Protein AF-A0A2N1PND2-F1 (afdb_monomer_lite)

Radius of gyration: 46.76 Å; chains: 1; bounding box: 119×93×104 Å

Structure (mmCIF, N/CA/C/O backbone):
data_AF-A0A2N1PND2-F1
#
_entry.id   AF-A0A2N1PND2-F1
#
loop_
_atom_site.group_PDB
_atom_site.id
_atom_site.type_symbol
_atom_site.label_atom_id
_atom_site.label_al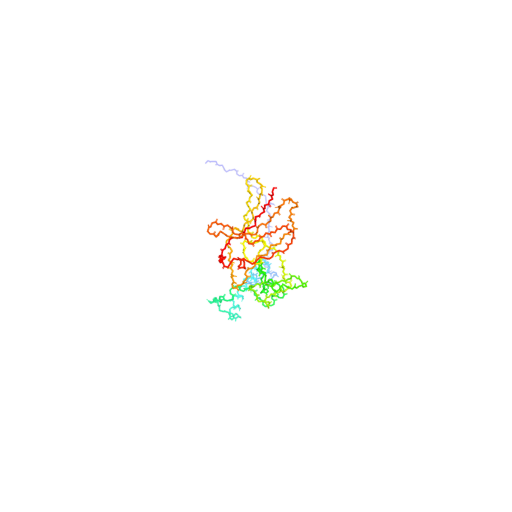t_id
_atom_site.label_comp_id
_atom_site.label_asym_id
_atom_site.label_entity_id
_atom_site.label_seq_id
_atom_site.pdbx_PDB_ins_code
_atom_site.Cartn_x
_atom_site.Cartn_y
_atom_site.Cartn_z
_atom_site.occupancy
_atom_site.B_iso_or_equiv
_atom_site.auth_seq_id
_atom_site.auth_comp_id
_atom_site.auth_asym_id
_atom_site.auth_atom_id
_atom_site.pdbx_PDB_model_num
ATOM 1 N N . MET A 1 1 ? -67.140 72.911 48.724 1.00 39.31 1 MET A N 1
ATOM 2 C CA . MET A 1 1 ? -68.104 73.222 47.652 1.00 39.31 1 MET A CA 1
ATOM 3 C C . MET A 1 1 ? -68.331 71.950 46.859 1.00 39.31 1 MET A C 1
ATOM 5 O O . MET A 1 1 ? -67.326 71.394 46.449 1.00 39.31 1 MET A O 1
ATOM 9 N N . ALA A 1 2 ? -69.607 71.552 46.728 1.00 42.53 2 ALA A N 1
ATOM 10 C CA . ALA A 1 2 ? -70.199 70.557 45.811 1.00 42.53 2 ALA A CA 1
ATOM 11 C C . ALA A 1 2 ? -69.598 69.126 45.807 1.00 42.53 2 ALA A C 1
ATOM 13 O O . ALA A 1 2 ? -68.393 68.948 45.802 1.00 42.53 2 ALA A O 1
ATOM 14 N N . ASP A 1 3 ? -70.327 68.014 45.783 1.00 46.41 3 ASP A N 1
ATOM 15 C CA . ASP A 1 3 ? -71.759 67.747 45.683 1.00 46.41 3 ASP A CA 1
ATOM 16 C C . ASP A 1 3 ? -71.953 66.284 46.134 1.00 46.41 3 ASP A C 1
ATOM 18 O O . ASP A 1 3 ? -71.361 65.366 45.562 1.00 46.41 3 ASP A O 1
ATOM 22 N N . LYS A 1 4 ? -72.738 66.045 47.188 1.00 53.06 4 LYS A N 1
ATOM 23 C CA . LYS A 1 4 ? -73.278 64.715 47.504 1.00 53.06 4 LYS A CA 1
ATOM 24 C C . LYS A 1 4 ? -74.654 64.648 46.853 1.00 53.06 4 LYS A C 1
ATOM 26 O O . LYS A 1 4 ? -75.575 65.267 47.367 1.00 53.06 4 LYS A O 1
ATOM 31 N N . ASN A 1 5 ? -74.804 63.864 45.789 1.00 52.88 5 ASN A N 1
ATOM 32 C CA . ASN A 1 5 ? -76.114 63.499 45.248 1.00 52.88 5 ASN A CA 1
ATOM 33 C C . ASN A 1 5 ? -76.170 61.990 44.930 1.00 52.88 5 ASN A C 1
ATOM 35 O O . ASN A 1 5 ? -75.978 61.536 43.807 1.00 52.88 5 ASN A O 1
ATOM 39 N N . LEU A 1 6 ? -76.310 61.238 46.028 1.00 57.88 6 LEU A N 1
ATOM 40 C CA . LEU A 1 6 ? -77.220 60.110 46.284 1.00 57.88 6 LEU A CA 1
ATOM 41 C C . LEU A 1 6 ? -77.676 59.223 45.110 1.00 57.88 6 LEU A C 1
ATOM 43 O O . LEU A 1 6 ? -78.425 59.660 44.244 1.00 57.88 6 LEU A O 1
ATOM 47 N N . LYS A 1 7 ? -77.389 57.914 45.204 1.00 57.53 7 LYS A N 1
ATOM 48 C CA . LYS A 1 7 ? -78.165 56.859 44.518 1.00 57.53 7 LYS A CA 1
ATOM 49 C C . LYS A 1 7 ? -78.288 55.540 45.300 1.00 57.53 7 LYS A C 1
ATOM 51 O O . LYS A 1 7 ? -78.336 54.481 44.694 1.00 57.53 7 LYS A O 1
ATOM 56 N N . TYR A 1 8 ? -78.377 55.576 46.631 1.00 61.12 8 TYR A N 1
ATOM 57 C CA . TYR A 1 8 ? -78.664 54.360 47.419 1.00 61.12 8 TYR A CA 1
ATOM 58 C C . TYR A 1 8 ? -79.620 54.623 48.591 1.00 61.12 8 TYR A C 1
ATOM 60 O O . TYR A 1 8 ? -79.405 54.131 49.692 1.00 61.12 8 TYR A O 1
ATOM 68 N N . GLU A 1 9 ? -80.673 55.414 48.371 1.00 62.06 9 GLU A N 1
ATOM 69 C CA . GLU A 1 9 ? -81.691 55.689 49.404 1.00 62.06 9 GLU A CA 1
ATOM 70 C C . GLU A 1 9 ? -82.870 54.704 49.414 1.00 62.06 9 GLU A C 1
ATOM 72 O O . GLU A 1 9 ? -83.731 54.792 50.279 1.00 62.06 9 GLU A O 1
ATOM 77 N N . ASN A 1 10 ? -82.899 53.716 48.515 1.00 64.44 10 ASN A N 1
ATOM 78 C CA . ASN A 1 10 ? -83.847 52.602 48.585 1.00 64.44 10 ASN A CA 1
ATOM 79 C C . ASN A 1 10 ? -83.244 51.359 47.926 1.00 64.44 10 ASN A C 1
ATOM 81 O O . ASN A 1 10 ? -83.424 51.129 46.732 1.00 64.44 10 ASN A O 1
ATOM 85 N N . ILE A 1 11 ? -82.489 50.577 48.700 1.00 69.81 11 ILE A N 1
ATOM 86 C CA . ILE A 1 11 ? -82.133 49.211 48.306 1.00 69.81 11 ILE A CA 1
ATOM 87 C C . ILE A 1 11 ? -83.229 48.307 48.864 1.00 69.81 11 ILE A C 1
ATOM 89 O O . ILE A 1 11 ? -83.420 48.235 50.080 1.00 69.81 11 ILE A O 1
ATOM 93 N N . ASP A 1 12 ? -83.978 47.666 47.972 1.00 71.62 12 ASP A N 1
ATOM 94 C CA . ASP A 1 12 ? -85.085 46.802 48.359 1.00 71.62 12 ASP A CA 1
ATOM 95 C C . ASP A 1 12 ? -84.554 45.533 49.044 1.00 71.62 12 ASP A C 1
ATOM 97 O O . ASP A 1 12 ? -83.598 44.904 48.585 1.00 71.62 12 ASP A O 1
ATOM 101 N N . LYS A 1 13 ? -85.182 45.137 50.155 1.00 69.69 13 LYS A N 1
ATOM 102 C CA . LYS A 1 13 ? -84.758 43.968 50.941 1.00 69.69 13 LYS A CA 1
ATOM 103 C C . LYS A 1 13 ? -84.866 42.664 50.147 1.00 69.69 13 LYS A C 1
ATOM 105 O O . LYS A 1 13 ? -84.153 41.719 50.466 1.00 69.69 13 LYS A O 1
ATOM 110 N N . SER A 1 14 ? -85.694 42.628 49.100 1.00 71.31 14 SER A N 1
ATOM 111 C CA . SER A 1 14 ? -85.796 41.491 48.174 1.00 71.31 14 SER A CA 1
ATOM 112 C C . SER A 1 14 ? -84.514 41.234 47.366 1.00 71.31 14 SER A C 1
ATOM 114 O O . SER A 1 14 ? -84.330 40.137 46.842 1.00 71.31 14 SER A O 1
ATOM 116 N N . GLN A 1 15 ? -83.605 42.214 47.287 1.00 70.12 15 GLN A N 1
ATOM 117 C CA . GLN A 1 15 ? -82.328 42.090 46.576 1.00 70.12 15 GLN A CA 1
ATOM 118 C C . GLN A 1 15 ? -81.241 41.398 47.410 1.00 70.12 15 GLN A C 1
ATOM 120 O O . GLN A 1 15 ? -80.152 41.131 46.902 1.00 70.12 15 GLN A O 1
ATOM 125 N N . PHE A 1 16 ? -81.527 41.089 48.678 1.00 74.31 16 PHE A N 1
ATOM 126 C CA . PHE A 1 16 ? -80.628 40.351 49.553 1.00 74.31 16 PHE A CA 1
ATOM 127 C C . PHE A 1 16 ? -81.153 38.934 49.774 1.00 74.31 16 PHE A C 1
ATOM 129 O O . PHE A 1 16 ? -82.214 38.715 50.352 1.00 74.31 16 PHE A O 1
ATOM 136 N N . GLN A 1 17 ? -80.364 37.959 49.342 1.00 73.62 17 GLN A N 1
ATOM 137 C CA . GLN A 1 17 ? -80.552 36.550 49.657 1.00 73.62 17 GLN A CA 1
ATOM 138 C C . GLN A 1 17 ? -79.634 36.182 50.828 1.00 73.62 17 GLN A C 1
ATOM 140 O O . GLN A 1 17 ? -78.431 36.444 50.776 1.00 73.62 17 GLN A O 1
ATOM 145 N N . PHE A 1 18 ? -80.166 35.523 51.859 1.00 68.75 18 PHE A N 1
ATOM 146 C CA . PHE A 1 18 ? -79.331 34.855 52.861 1.00 68.75 18 PHE A CA 1
ATOM 147 C C . PHE A 1 18 ? -78.588 33.697 52.183 1.00 68.75 18 PHE A C 1
ATOM 149 O O . PHE A 1 18 ? -79.203 32.730 51.736 1.00 68.75 18 PHE A O 1
ATOM 156 N N . VAL A 1 19 ? -77.265 33.809 52.038 1.00 67.25 19 VAL A N 1
ATOM 157 C CA . VAL A 1 19 ? -76.479 32.810 51.292 1.00 67.25 19 VAL A CA 1
ATOM 158 C C . VAL A 1 19 ? -76.221 31.548 52.119 1.00 67.25 19 VAL A C 1
ATOM 160 O O . VAL A 1 19 ? -76.045 30.487 51.526 1.00 67.25 19 VAL A O 1
ATOM 163 N N . GLN A 1 20 ? -76.254 31.598 53.455 1.00 65.25 20 GLN A N 1
ATOM 164 C CA . GLN A 1 20 ? -76.053 30.421 54.311 1.00 65.25 20 GLN A CA 1
ATOM 165 C C . GLN A 1 20 ? -76.673 30.642 55.691 1.00 65.25 20 GLN A C 1
ATOM 167 O O . GLN A 1 20 ? -76.107 31.402 56.465 1.00 65.25 20 GLN A O 1
ATOM 172 N N . ASP A 1 21 ? -77.781 29.966 56.014 1.00 60.00 21 ASP A N 1
ATOM 173 C CA . ASP A 1 21 ? -78.317 30.008 57.387 1.00 60.00 21 ASP A CA 1
ATOM 174 C C . ASP A 1 21 ? -78.518 28.637 58.057 1.00 60.00 21 ASP A C 1
ATOM 176 O O . ASP A 1 21 ? -78.738 28.587 59.257 1.00 60.00 21 ASP A O 1
ATOM 180 N N . GLU A 1 22 ? -78.344 27.493 57.370 1.00 59.44 22 GLU A N 1
ATOM 181 C CA . GLU A 1 22 ? -78.576 26.181 58.026 1.00 59.44 22 GLU A CA 1
ATOM 182 C C . GLU A 1 22 ? -77.643 25.027 57.617 1.00 59.44 22 GLU A C 1
ATOM 184 O O . GLU A 1 22 ? -77.952 23.852 57.824 1.00 59.44 22 GLU A O 1
ATOM 189 N N . LYS A 1 23 ? -76.446 25.302 57.086 1.00 59.75 23 LYS A N 1
ATOM 190 C CA . LYS A 1 23 ? -75.414 24.255 56.973 1.00 59.75 23 LYS A CA 1
ATOM 191 C C . LYS A 1 23 ? -74.110 24.727 57.586 1.00 59.75 23 LYS A C 1
ATOM 193 O O . LYS A 1 23 ? -73.350 25.453 56.956 1.00 59.75 23 LYS A O 1
ATOM 198 N N . LYS A 1 24 ? -73.824 24.250 58.804 1.00 63.12 24 LYS A N 1
ATOM 199 C CA . LYS A 1 24 ? -72.453 24.217 59.326 1.00 63.12 24 LYS A CA 1
ATOM 200 C C . LYS A 1 24 ? -71.592 23.486 58.298 1.00 63.12 24 LYS A C 1
ATOM 202 O O . LYS A 1 24 ? -71.753 22.282 58.098 1.00 63.12 24 LYS A O 1
ATOM 207 N N . ILE A 1 25 ? -70.721 24.223 57.620 1.00 64.19 25 ILE A N 1
ATOM 208 C CA . ILE A 1 25 ? -69.718 23.646 56.734 1.00 64.19 25 ILE A CA 1
ATOM 209 C C . ILE A 1 25 ? -68.705 22.971 57.655 1.00 64.19 25 ILE A C 1
ATOM 211 O O . ILE A 1 25 ? -67.901 23.634 58.301 1.00 64.19 25 ILE A O 1
ATOM 215 N N . PHE A 1 26 ? -68.803 21.654 57.791 1.00 67.44 26 PHE A N 1
ATOM 216 C CA . PHE A 1 26 ? -67.731 20.873 58.391 1.00 67.44 26 PHE A CA 1
ATOM 217 C C . PHE A 1 26 ? -66.663 20.654 57.324 1.00 67.44 26 PHE A C 1
ATOM 219 O O . PHE A 1 26 ? -67.004 20.318 56.186 1.00 67.44 26 PHE A O 1
ATOM 226 N N . ASP A 1 27 ? -65.391 20.832 57.688 1.00 66.25 27 ASP A N 1
ATOM 227 C CA . ASP A 1 27 ? -64.279 20.475 56.810 1.00 66.25 27 ASP A CA 1
ATOM 228 C C . ASP A 1 27 ? -64.472 19.041 56.318 1.00 66.25 27 ASP A C 1
ATOM 230 O O . ASP A 1 27 ? -64.612 18.089 57.096 1.00 66.25 27 ASP A O 1
ATOM 234 N N . LYS A 1 28 ? -64.535 18.893 54.995 1.00 65.94 28 LYS A N 1
ATOM 235 C CA . LYS A 1 28 ? -64.698 17.599 54.347 1.00 65.94 28 LYS A CA 1
ATOM 236 C C . LYS A 1 28 ? -63.490 16.741 54.730 1.00 65.94 28 LYS A C 1
ATOM 238 O O . LYS A 1 28 ? -62.356 17.113 54.432 1.00 65.94 28 LYS A O 1
ATOM 243 N N . LYS A 1 29 ? -63.711 15.602 55.401 1.00 65.19 29 LYS A N 1
ATOM 244 C CA . LYS A 1 29 ? -62.632 14.634 55.662 1.00 65.19 29 LYS A CA 1
ATOM 245 C C . LYS A 1 29 ? -61.955 14.307 54.333 1.00 65.19 29 LYS A C 1
ATOM 247 O O . LYS A 1 29 ? -62.644 14.019 53.359 1.00 65.19 29 LYS A O 1
ATOM 252 N N . PHE A 1 30 ? -60.624 14.373 54.297 1.00 60.56 30 PHE A N 1
ATOM 253 C CA . PHE A 1 30 ? -59.852 14.015 53.111 1.00 60.56 30 PHE A CA 1
ATOM 254 C C . PHE A 1 30 ? -60.252 12.604 52.650 1.00 60.56 30 PHE A C 1
ATOM 256 O O . PHE A 1 30 ? -60.005 11.628 53.356 1.00 60.56 30 PHE A O 1
ATOM 263 N N . ASP A 1 31 ? -60.886 12.511 51.476 1.00 62.69 31 ASP A N 1
ATOM 264 C CA . ASP A 1 31 ? -61.391 11.250 50.904 1.00 62.69 31 ASP A CA 1
ATOM 265 C C . ASP A 1 31 ? -60.246 10.279 50.548 1.00 62.69 31 ASP A C 1
ATOM 267 O O . ASP A 1 31 ? -60.434 9.071 50.403 1.00 62.69 31 ASP A O 1
ATOM 271 N N . THR A 1 32 ? -59.022 10.793 50.428 1.00 67.38 32 THR A N 1
ATOM 272 C CA . THR A 1 32 ? -57.820 10.022 50.118 1.00 67.38 32 THR A CA 1
ATOM 273 C C . THR A 1 32 ? -56.967 9.814 51.359 1.00 67.38 32 THR A C 1
ATOM 275 O O . THR A 1 32 ? -56.749 10.749 52.130 1.00 67.38 32 THR A O 1
ATOM 278 N N . LYS A 1 33 ? -56.411 8.605 51.518 1.00 76.00 33 LYS A N 1
ATOM 279 C CA . LYS A 1 33 ? -55.436 8.313 52.580 1.00 76.00 33 LYS A CA 1
ATOM 280 C C . LYS A 1 33 ? -54.342 9.394 52.592 1.00 76.00 33 LYS A C 1
ATOM 282 O O . LYS A 1 33 ? -53.775 9.653 51.527 1.00 76.00 33 LYS A O 1
ATOM 287 N N . PRO A 1 34 ? -54.017 9.992 53.753 1.00 73.81 34 PRO A N 1
ATOM 288 C CA . PRO A 1 34 ? -52.933 10.959 53.833 1.00 73.81 34 PRO A CA 1
ATOM 289 C C . PRO A 1 34 ? -51.633 10.274 53.399 1.00 73.81 34 PRO A C 1
ATOM 291 O O . PRO A 1 34 ? -51.207 9.277 53.984 1.00 73.81 34 PRO A O 1
ATOM 294 N N . ILE A 1 35 ? -51.033 10.773 52.321 1.00 78.75 35 ILE A N 1
ATOM 295 C CA . ILE A 1 35 ? -49.714 10.349 51.856 1.00 78.75 35 ILE A CA 1
ATOM 296 C C . ILE A 1 35 ? -48.673 11.312 52.418 1.00 78.75 35 ILE A C 1
ATOM 298 O O . ILE A 1 35 ? -48.870 12.524 52.411 1.00 78.75 35 ILE A O 1
ATOM 302 N N . GLY A 1 36 ? -47.563 10.778 52.924 1.00 85.12 36 GLY A N 1
ATOM 303 C CA . GLY A 1 36 ? -46.444 11.614 53.351 1.00 85.12 36 GLY A CA 1
ATOM 304 C C . GLY A 1 36 ? -45.864 12.398 52.170 1.00 85.12 36 GLY A C 1
ATOM 305 O O . GLY A 1 36 ? -45.840 11.892 51.047 1.00 85.12 36 GLY A O 1
ATOM 306 N N . TYR A 1 37 ? -45.352 13.601 52.435 1.00 83.62 37 TYR A N 1
ATOM 307 C CA . TYR A 1 37 ? -44.768 14.495 51.425 1.00 83.62 37 TYR A CA 1
ATOM 308 C C . TYR A 1 37 ? -43.727 13.797 50.535 1.00 83.62 37 TYR A C 1
ATOM 310 O O . TYR A 1 37 ? -43.770 13.913 49.314 1.00 83.62 37 TYR A O 1
ATOM 318 N N . PHE A 1 38 ? -42.850 12.983 51.130 1.00 85.12 38 PHE A N 1
ATOM 319 C CA . PHE A 1 38 ? -41.853 12.206 50.389 1.00 85.12 38 PHE A CA 1
ATOM 320 C C . PHE A 1 38 ? -42.484 11.207 49.407 1.00 85.12 38 PHE A C 1
ATOM 322 O O . PHE A 1 38 ? -42.051 11.086 48.263 1.00 85.12 38 PHE A O 1
ATOM 329 N N . LYS A 1 39 ? -43.546 10.513 49.834 1.00 85.06 39 LYS A N 1
ATOM 330 C CA . LYS A 1 39 ? -44.260 9.547 48.993 1.00 85.06 39 LYS A CA 1
ATOM 331 C C . LYS A 1 39 ? -44.966 10.241 47.827 1.00 85.06 39 LYS A C 1
ATOM 333 O O . LYS A 1 39 ? -44.940 9.721 46.715 1.00 85.06 39 LYS A O 1
ATOM 338 N N . ASP A 1 40 ? -45.566 11.405 48.068 1.00 83.38 40 ASP A N 1
ATOM 339 C CA . ASP A 1 40 ? -46.183 12.219 47.015 1.00 83.38 40 ASP A CA 1
ATOM 340 C C . ASP A 1 40 ? -45.138 12.725 46.007 1.00 83.38 40 ASP A C 1
ATOM 342 O O . ASP A 1 40 ? -45.294 12.542 44.798 1.00 83.38 40 ASP A O 1
ATOM 346 N N . ALA A 1 41 ? -44.015 13.260 46.496 1.00 85.88 41 ALA A N 1
ATOM 347 C CA . ALA A 1 41 ? -42.909 13.714 45.659 1.00 85.88 41 ALA A CA 1
ATOM 348 C C . ALA A 1 41 ? -42.336 12.580 44.787 1.00 85.88 41 ALA A C 1
ATOM 350 O O . ALA A 1 41 ? -42.176 12.760 43.579 1.00 85.88 41 ALA A O 1
ATOM 351 N N . MET A 1 42 ? -42.111 11.391 45.357 1.00 87.50 42 MET A N 1
ATOM 352 C CA . MET A 1 42 ? -41.586 10.237 44.617 1.00 87.50 42 MET A CA 1
ATOM 353 C C . MET A 1 42 ? -42.580 9.706 43.572 1.00 87.50 42 MET A C 1
ATOM 355 O O . MET A 1 42 ? -42.180 9.357 42.463 1.00 87.50 42 MET A O 1
ATOM 359 N N . MET A 1 43 ? -43.887 9.696 43.868 1.00 85.94 43 MET A N 1
ATOM 360 C CA . MET A 1 43 ? -44.906 9.331 42.872 1.00 85.94 43 MET A CA 1
ATOM 361 C C . MET A 1 43 ? -44.950 10.315 41.699 1.00 85.94 43 MET A C 1
ATOM 363 O O . MET A 1 43 ? -45.097 9.891 40.552 1.00 85.94 43 MET A O 1
ATOM 367 N N . ARG A 1 44 ? -44.831 11.623 41.962 1.00 85.81 44 ARG A N 1
ATOM 368 C CA . ARG A 1 44 ? -44.795 12.650 40.906 1.00 85.81 44 ARG A CA 1
ATOM 369 C C . ARG A 1 44 ? -43.524 12.544 40.069 1.00 85.81 44 ARG A C 1
ATOM 371 O O . ARG A 1 44 ? -43.586 12.672 38.849 1.00 85.81 44 ARG A O 1
ATOM 378 N N . PHE A 1 45 ? -42.400 12.247 40.715 1.00 86.69 45 PHE A N 1
ATOM 379 C CA . PHE A 1 45 ? -41.121 12.017 40.058 1.00 86.69 45 PHE A CA 1
ATOM 380 C C . PHE A 1 45 ? -41.159 10.804 39.122 1.00 86.69 45 PHE A C 1
ATOM 382 O O . PHE A 1 45 ? -40.827 10.933 37.948 1.00 86.69 45 PHE A O 1
ATOM 389 N N . ALA A 1 46 ? -41.654 9.660 39.605 1.00 83.31 46 ALA A N 1
ATOM 390 C CA . ALA A 1 46 ? -41.756 8.432 38.818 1.00 83.31 46 ALA A CA 1
ATOM 391 C C . ALA A 1 46 ? -42.779 8.522 37.668 1.00 83.31 46 ALA A C 1
ATOM 393 O O . ALA A 1 46 ? -42.627 7.846 36.654 1.00 83.31 46 ALA A O 1
ATOM 394 N N . ARG A 1 47 ? -43.819 9.361 37.795 1.00 86.25 47 ARG A N 1
ATOM 395 C CA . ARG A 1 47 ? -44.799 9.601 36.718 1.00 86.25 47 ARG A CA 1
ATOM 396 C C . ARG A 1 47 ? -44.253 10.465 35.579 1.00 86.25 47 ARG A C 1
ATOM 398 O O . ARG A 1 47 ? -44.772 10.384 34.467 1.00 86.25 47 ARG A O 1
ATOM 405 N N . ASN A 1 48 ? -43.235 11.287 35.829 1.00 91.94 48 ASN A N 1
ATOM 406 C CA . ASN A 1 48 ? -42.620 12.110 34.795 1.00 91.94 48 ASN A CA 1
ATOM 407 C C . ASN A 1 48 ? -41.551 11.307 34.036 1.00 91.94 48 ASN A C 1
ATOM 409 O O . ASN A 1 48 ? -40.461 11.068 34.553 1.00 91.94 48 ASN A O 1
ATOM 413 N N . LYS A 1 49 ? -41.853 10.939 32.783 1.00 90.56 49 LYS A N 1
ATOM 414 C CA . LYS A 1 49 ? -40.954 10.160 31.914 1.00 90.56 49 LYS A CA 1
ATOM 415 C C . LYS A 1 49 ? -39.578 10.812 31.751 1.00 90.56 49 LYS A C 1
ATOM 417 O O . LYS A 1 49 ? -38.578 10.107 31.769 1.00 90.56 49 LYS A O 1
ATOM 422 N N . THR A 1 50 ? -39.513 12.138 31.645 1.00 91.12 50 THR A N 1
ATOM 423 C CA . THR A 1 50 ? -38.245 12.860 31.467 1.00 91.12 50 THR A CA 1
ATOM 424 C C . THR A 1 50 ? -37.364 12.749 32.708 1.00 91.12 50 THR A C 1
ATOM 426 O O . THR A 1 50 ? -36.188 12.405 32.603 1.00 91.12 50 THR A O 1
ATOM 429 N N . ASN A 1 51 ? -37.940 12.975 33.893 1.00 90.62 51 ASN A N 1
ATOM 430 C CA . ASN A 1 51 ? -37.199 12.873 35.152 1.00 90.62 51 ASN A CA 1
ATOM 431 C C . ASN A 1 51 ? -36.772 11.431 35.435 1.00 90.62 51 ASN A C 1
ATOM 433 O O . ASN A 1 51 ? -35.658 11.209 35.907 1.00 90.62 51 ASN A O 1
ATOM 437 N N . LEU A 1 52 ? -37.619 10.452 35.105 1.00 91.12 52 LEU A N 1
ATOM 438 C CA . LEU A 1 52 ? -37.281 9.039 35.230 1.00 91.12 52 LEU A CA 1
ATOM 439 C C . LEU A 1 52 ? -36.079 8.673 34.348 1.00 91.12 52 LEU A C 1
ATOM 441 O O . LEU A 1 52 ? -35.105 8.126 34.859 1.00 91.12 52 LEU A O 1
ATOM 445 N N . THR A 1 53 ? -36.100 9.030 33.059 1.00 93.56 53 THR A N 1
ATOM 446 C CA . THR A 1 53 ? -34.991 8.749 32.133 1.00 93.56 53 THR A CA 1
ATOM 447 C C . THR A 1 53 ? -33.689 9.409 32.585 1.00 93.56 53 THR A C 1
ATOM 449 O O . THR A 1 53 ? -32.659 8.742 32.652 1.00 93.56 53 THR A O 1
ATOM 452 N N . ALA A 1 54 ? -33.728 10.692 32.960 1.00 92.94 54 ALA A N 1
ATOM 453 C CA . ALA A 1 54 ? -32.551 11.405 33.458 1.00 92.94 54 ALA A CA 1
ATOM 454 C C . ALA A 1 54 ? -31.952 10.733 34.707 1.00 92.94 54 ALA A C 1
ATOM 456 O O . ALA A 1 54 ? -30.736 10.603 34.830 1.00 92.94 54 ALA A O 1
ATOM 457 N N . SER A 1 55 ? -32.809 10.246 35.605 1.00 92.00 55 SER A N 1
ATOM 458 C CA . SER A 1 55 ? -32.384 9.559 36.829 1.00 92.00 55 SER A CA 1
ATOM 459 C C . SER A 1 55 ? -31.754 8.205 36.555 1.00 92.00 55 SER A C 1
ATOM 461 O O . SER A 1 55 ? -30.794 7.842 37.224 1.00 92.00 55 SER A O 1
ATOM 463 N N . VAL A 1 56 ? -32.269 7.463 35.571 1.00 94.69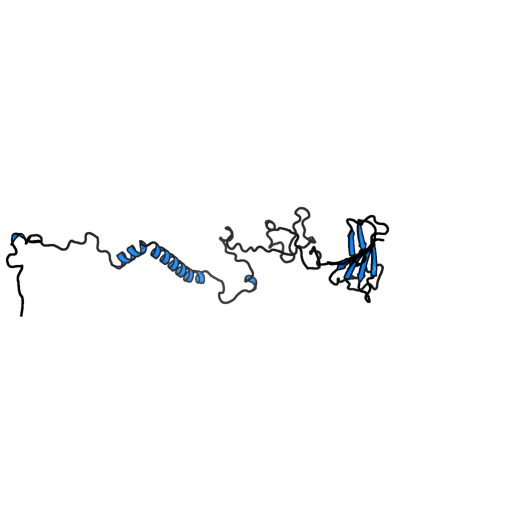 56 VAL A N 1
ATOM 464 C CA . VAL A 1 56 ? -31.694 6.179 35.151 1.00 94.69 56 VAL A CA 1
ATOM 465 C C . VAL A 1 56 ? -30.311 6.383 34.536 1.00 94.69 56 VAL A C 1
ATOM 467 O O . VAL A 1 56 ? -29.391 5.653 34.887 1.00 94.69 56 VAL A O 1
ATOM 470 N N . ILE A 1 57 ? -30.135 7.396 33.681 1.00 95.69 57 ILE A N 1
ATOM 471 C CA . ILE A 1 57 ? -28.822 7.731 33.102 1.00 95.69 57 ILE A CA 1
ATOM 472 C C . ILE A 1 57 ? -27.840 8.126 34.208 1.00 95.69 57 ILE A C 1
ATOM 474 O O . ILE A 1 57 ? -26.727 7.611 34.257 1.00 95.69 57 ILE A O 1
ATOM 478 N N . LEU A 1 58 ? -28.258 9.000 35.129 1.00 95.81 58 LEU A N 1
ATOM 479 C CA . LEU A 1 58 ? -27.419 9.418 36.250 1.00 95.81 58 LEU A CA 1
ATOM 480 C C . LEU A 1 58 ? -27.031 8.230 37.137 1.00 95.81 58 LEU A C 1
ATOM 482 O O . LEU A 1 58 ? -25.866 8.085 37.500 1.00 95.81 58 LEU A O 1
ATOM 486 N N . LEU A 1 59 ? -27.991 7.360 37.456 1.00 95.94 59 LEU A N 1
ATOM 487 C CA . LEU A 1 59 ? -27.732 6.144 38.217 1.00 95.94 59 LEU A CA 1
ATOM 488 C C . LEU A 1 59 ? -26.741 5.239 37.476 1.00 95.94 59 LEU A C 1
ATOM 490 O O . LEU A 1 59 ? -25.801 4.756 38.095 1.00 95.94 59 LEU A O 1
ATOM 494 N N . ALA A 1 60 ? -26.893 5.057 36.163 1.00 96.25 60 ALA A N 1
ATOM 495 C CA . ALA A 1 60 ? -25.965 4.270 35.356 1.00 96.25 60 ALA A CA 1
ATOM 496 C C . ALA A 1 60 ? -24.535 4.838 35.395 1.00 96.25 60 ALA A C 1
ATOM 498 O O . ALA A 1 60 ? -23.591 4.071 35.571 1.00 96.25 60 ALA A O 1
ATOM 499 N N . LEU A 1 61 ? -24.366 6.164 35.320 1.00 95.50 61 LEU A N 1
ATOM 500 C CA . LEU A 1 61 ? -23.057 6.819 35.439 1.00 95.50 61 LEU A CA 1
ATOM 501 C C . LEU A 1 61 ? -22.426 6.613 36.822 1.00 95.50 61 LEU A C 1
ATOM 503 O O . LEU A 1 61 ? -21.232 6.333 36.919 1.00 95.50 61 LEU A O 1
ATOM 507 N N . ILE A 1 62 ? -23.221 6.712 37.893 1.00 96.25 62 ILE A N 1
ATOM 508 C CA . ILE A 1 62 ? -22.749 6.460 39.263 1.00 96.25 62 ILE A CA 1
ATOM 509 C C . ILE A 1 62 ? -22.317 4.999 39.412 1.00 96.25 62 ILE A C 1
ATOM 511 O O . ILE A 1 62 ? -21.235 4.728 39.930 1.00 96.25 62 ILE A O 1
ATOM 515 N N . LEU A 1 63 ? -23.129 4.056 38.926 1.00 95.50 63 LEU A N 1
ATOM 516 C CA . LEU A 1 63 ? -22.799 2.633 38.968 1.00 95.50 63 LEU A CA 1
ATOM 517 C C . LEU A 1 63 ? -21.535 2.337 38.153 1.00 95.50 63 LEU A C 1
ATOM 519 O O . LEU A 1 63 ? -20.664 1.630 38.644 1.00 95.50 63 LEU A O 1
ATOM 523 N N . MET A 1 64 ? -21.381 2.917 36.960 1.00 92.50 64 MET A N 1
ATOM 524 C CA . MET A 1 64 ? -20.157 2.799 36.162 1.00 92.50 64 MET A CA 1
ATOM 525 C C . MET A 1 64 ? -18.932 3.351 36.899 1.00 92.50 64 MET A C 1
ATOM 527 O O . MET A 1 64 ? -17.909 2.679 36.951 1.00 92.50 64 MET A O 1
ATOM 531 N N . SER A 1 65 ? -19.041 4.522 37.530 1.00 92.31 65 SER A N 1
ATOM 532 C CA . SER A 1 65 ? -17.949 5.130 38.304 1.00 92.31 65 SER A CA 1
ATOM 533 C C . SER A 1 65 ? -17.476 4.248 39.468 1.00 92.31 65 SER A C 1
ATOM 535 O O . SER A 1 65 ? -16.293 4.240 39.796 1.00 92.31 65 SER A O 1
ATOM 537 N N . ILE A 1 66 ? -18.379 3.465 40.066 1.00 92.25 66 ILE A N 1
ATOM 538 C CA . ILE A 1 66 ? -18.047 2.537 41.156 1.00 92.25 66 ILE A CA 1
ATOM 539 C C . ILE A 1 66 ? -17.536 1.199 40.607 1.00 92.25 66 ILE A C 1
ATOM 541 O O . ILE A 1 66 ? -16.504 0.704 41.049 1.00 92.25 66 ILE A O 1
ATOM 545 N N . PHE A 1 67 ? -18.240 0.594 39.650 1.00 91.69 67 PHE A N 1
ATOM 546 C CA . PHE A 1 67 ? -17.947 -0.763 39.187 1.00 91.69 67 PHE A CA 1
ATOM 547 C C . PHE A 1 67 ? -16.750 -0.849 38.238 1.00 91.69 67 PHE A C 1
ATOM 549 O O . PHE A 1 67 ? -15.998 -1.818 38.315 1.00 91.69 67 PHE A O 1
ATOM 556 N N . ILE A 1 68 ? -16.534 0.140 37.365 1.00 87.62 68 ILE A N 1
ATOM 557 C CA . ILE A 1 68 ? -15.405 0.136 36.420 1.00 87.62 68 ILE A CA 1
ATOM 558 C C . ILE A 1 68 ? -14.052 0.019 37.144 1.00 87.62 68 ILE A C 1
ATOM 560 O O . ILE A 1 68 ? -13.291 -0.876 36.780 1.00 87.62 68 ILE A O 1
ATOM 564 N N . PRO A 1 69 ? -13.726 0.830 38.171 1.00 85.38 69 PRO A N 1
ATOM 565 C CA . PRO A 1 69 ? -12.451 0.690 38.877 1.00 85.38 69 PRO A CA 1
ATOM 566 C C . PRO A 1 69 ? -12.351 -0.592 39.717 1.00 85.38 69 PRO A C 1
ATOM 568 O O . PRO A 1 69 ? -11.242 -1.040 39.981 1.00 85.38 69 PRO A O 1
ATOM 571 N N . ILE A 1 70 ? -13.473 -1.206 40.117 1.00 87.25 70 ILE A N 1
ATOM 572 C CA . ILE A 1 70 ? -13.468 -2.486 40.849 1.00 87.25 70 ILE A CA 1
ATOM 573 C C . ILE A 1 70 ? -13.137 -3.657 39.913 1.00 87.25 70 ILE A C 1
ATOM 575 O O . ILE A 1 70 ? -12.387 -4.554 40.292 1.00 87.25 70 ILE A O 1
ATOM 579 N N . PHE A 1 71 ? -13.705 -3.672 38.705 1.00 84.94 71 PHE A N 1
ATOM 580 C CA . PHE A 1 71 ? -13.527 -4.776 37.756 1.00 84.94 71 PHE A CA 1
ATOM 581 C C . PHE A 1 71 ? -12.332 -4.592 36.812 1.00 84.94 71 PHE A C 1
ATOM 583 O O . PHE A 1 71 ? -11.836 -5.574 36.257 1.00 84.94 71 PHE A O 1
ATOM 590 N N . SER A 1 72 ? -11.858 -3.362 36.605 1.00 80.75 72 SER A N 1
ATOM 591 C CA . SER A 1 72 ? -10.724 -3.094 35.722 1.00 80.75 72 SER A CA 1
ATOM 592 C C . SER A 1 72 ? -9.397 -3.424 36.403 1.00 80.75 72 SER A C 1
ATOM 594 O O . SER A 1 72 ? -9.030 -2.829 37.409 1.00 80.75 72 SER A O 1
ATOM 596 N N . THR A 1 73 ? -8.626 -4.330 35.803 1.00 75.94 73 THR A N 1
ATOM 597 C CA . THR A 1 73 ? -7.243 -4.635 36.212 1.00 75.94 73 THR A CA 1
ATOM 598 C C . THR A 1 73 ? -6.201 -3.805 35.457 1.00 75.94 73 THR A C 1
ATOM 600 O O . THR A 1 73 ? -5.000 -4.060 35.561 1.00 75.94 73 THR A O 1
ATOM 603 N N . LYS A 1 74 ? -6.644 -2.844 34.634 1.00 74.81 74 LYS A N 1
ATOM 604 C CA . LYS A 1 74 ? -5.780 -2.072 33.735 1.00 74.81 74 LYS A CA 1
ATOM 605 C C . LYS A 1 74 ? -5.279 -0.805 34.419 1.00 74.81 74 LYS A C 1
ATOM 607 O O . LYS A 1 74 ? -6.020 -0.139 35.136 1.00 74.81 74 LYS A O 1
ATOM 612 N N . ASN A 1 75 ? -4.012 -0.478 34.179 1.00 70.62 75 ASN A N 1
ATOM 613 C CA . ASN A 1 75 ? -3.383 0.707 34.743 1.00 70.62 75 ASN A CA 1
ATOM 614 C C . ASN A 1 75 ? -3.874 1.957 33.992 1.00 70.62 75 ASN A C 1
ATOM 616 O O . ASN A 1 75 ? -3.694 2.049 32.782 1.00 70.62 75 ASN A O 1
ATOM 620 N N . ALA A 1 76 ? -4.507 2.894 34.700 1.00 71.06 76 ALA A N 1
ATOM 621 C CA . ALA A 1 76 ? -5.009 4.138 34.112 1.00 71.06 76 ALA A CA 1
ATOM 622 C C . ALA A 1 76 ? -3.917 5.211 33.938 1.00 71.06 76 ALA A C 1
ATOM 624 O O . ALA A 1 76 ? -4.134 6.196 33.240 1.00 71.06 76 ALA A O 1
ATOM 625 N N . GLU A 1 77 ? -2.755 5.037 34.572 1.00 78.31 77 GLU A N 1
ATOM 626 C CA . GLU A 1 77 ? -1.680 6.035 34.599 1.00 78.31 77 GLU A CA 1
ATOM 627 C C . GLU A 1 77 ? -0.597 5.773 33.547 1.00 78.31 77 GLU A C 1
ATOM 629 O O . GLU A 1 77 ? 0.107 6.696 33.140 1.00 78.31 77 GLU A O 1
ATOM 634 N N . LYS A 1 78 ? -0.443 4.518 33.108 1.00 79.38 78 LYS A N 1
ATOM 635 C CA . LYS A 1 78 ? 0.591 4.114 32.149 1.00 79.38 78 LYS A CA 1
ATOM 636 C C . LYS A 1 78 ? -0.024 3.712 30.824 1.00 79.38 78 LYS A C 1
ATOM 638 O O . LYS A 1 78 ? -0.889 2.842 30.768 1.00 79.38 78 LYS A O 1
ATOM 643 N N . LEU A 1 79 ? 0.477 4.328 29.762 1.00 76.50 79 LEU A N 1
ATOM 644 C CA . LEU A 1 79 ? 0.095 4.008 28.399 1.00 76.50 79 LEU A CA 1
ATOM 645 C C . LEU A 1 79 ? 1.061 2.953 27.852 1.00 76.50 79 LEU A C 1
ATOM 647 O O . LEU A 1 79 ? 2.270 3.164 27.827 1.00 76.50 79 LEU A O 1
ATOM 651 N N . GLU A 1 80 ? 0.524 1.809 27.444 1.00 81.31 80 GLU A N 1
ATOM 652 C CA . GLU A 1 80 ? 1.289 0.756 26.775 1.00 81.31 80 GLU A CA 1
ATOM 653 C C . GLU A 1 80 ? 1.397 1.105 25.286 1.00 81.31 80 GLU A C 1
ATOM 655 O O . GLU A 1 80 ? 0.436 0.936 24.530 1.00 81.31 80 GLU A O 1
ATOM 660 N N . GLU A 1 81 ? 2.553 1.614 24.854 1.00 80.69 81 GLU A N 1
ATOM 661 C CA . GLU A 1 81 ? 2.772 2.090 23.475 1.00 80.69 81 GLU A CA 1
ATOM 662 C C . GLU A 1 81 ? 2.463 1.011 22.426 1.00 80.69 81 GLU A C 1
ATOM 664 O O . GLU A 1 81 ? 1.851 1.294 21.396 1.00 80.69 81 GLU A O 1
ATOM 669 N N . THR A 1 82 ? 2.788 -0.249 22.730 1.00 78.69 82 THR A N 1
ATOM 670 C CA . THR A 1 82 ? 2.538 -1.404 21.855 1.00 78.69 82 THR A CA 1
ATOM 671 C C . THR A 1 82 ? 1.047 -1.659 21.615 1.00 78.69 82 THR A C 1
ATOM 673 O O . THR A 1 82 ? 0.667 -2.153 20.556 1.00 78.69 82 THR A O 1
ATOM 676 N N . LEU A 1 83 ? 0.188 -1.327 22.585 1.00 80.19 83 LEU A N 1
ATOM 677 C CA . LEU A 1 83 ? -1.261 -1.532 22.491 1.00 80.19 83 LEU A CA 1
ATOM 678 C C . LEU A 1 83 ? -1.988 -0.312 21.913 1.00 80.19 83 LEU A C 1
ATOM 680 O O . LEU A 1 83 ? -3.115 -0.447 21.445 1.00 80.19 83 LEU A O 1
ATOM 684 N N . SER A 1 84 ? -1.346 0.859 21.911 1.00 79.00 84 SER A N 1
ATOM 685 C CA . SER A 1 84 ? -1.946 2.132 21.489 1.00 79.00 84 SER A CA 1
ATOM 686 C C . SER A 1 84 ? -2.426 2.124 20.031 1.00 79.00 84 SER A C 1
ATOM 688 O O . SER A 1 84 ? -3.439 2.732 19.693 1.00 79.00 84 SER A O 1
ATOM 690 N N . TYR A 1 85 ? -1.718 1.398 19.161 1.00 82.88 85 TYR A N 1
ATOM 691 C CA . TYR A 1 85 ? -2.024 1.329 17.729 1.00 82.88 85 TYR A CA 1
ATOM 692 C C . TYR A 1 85 ? -2.901 0.138 17.330 1.00 82.88 85 TYR A C 1
ATOM 694 O O . TYR A 1 85 ? -3.224 -0.009 16.146 1.00 82.88 85 TYR A O 1
ATOM 702 N N . LEU A 1 86 ? -3.281 -0.715 18.286 1.00 87.38 86 LEU A N 1
ATOM 703 C CA . LEU A 1 86 ? -4.153 -1.848 18.009 1.00 87.38 86 LEU A CA 1
ATOM 704 C C . LEU A 1 86 ? -5.618 -1.394 17.938 1.00 87.38 86 LEU A C 1
ATOM 706 O O . LEU A 1 86 ? -6.041 -0.531 18.710 1.00 87.38 86 LEU A O 1
ATOM 710 N N . PRO A 1 87 ? -6.410 -1.962 17.015 1.00 89.56 87 PRO A N 1
ATOM 711 C CA . PRO A 1 87 ? -7.847 -1.728 16.993 1.00 89.56 87 PRO A CA 1
ATOM 712 C C . PRO A 1 87 ? -8.500 -2.193 18.308 1.00 89.56 87 PRO A C 1
ATOM 714 O O . PRO A 1 87 ? -8.047 -3.167 18.920 1.00 89.56 87 PRO A O 1
ATOM 717 N N . PRO A 1 88 ? -9.562 -1.508 18.763 1.00 88.81 88 PRO A N 1
ATOM 718 C CA . PRO A 1 88 ? -10.251 -1.874 19.990 1.00 88.81 88 PRO A CA 1
ATOM 719 C C . PRO A 1 88 ? -10.927 -3.236 19.828 1.00 88.81 88 PRO A C 1
ATOM 721 O O . PRO A 1 88 ? -11.599 -3.480 18.827 1.00 88.81 88 PRO A O 1
ATOM 724 N N . ARG A 1 89 ? -10.776 -4.091 20.842 1.00 89.62 89 ARG A N 1
ATOM 725 C CA . ARG A 1 89 ? -11.398 -5.413 20.910 1.00 89.62 89 ARG A CA 1
ATOM 726 C C . ARG A 1 89 ? -12.163 -5.565 22.219 1.00 89.62 89 ARG A C 1
ATOM 728 O O . ARG A 1 89 ? -11.548 -5.515 23.287 1.00 89.62 89 ARG A O 1
ATOM 735 N N . ILE A 1 90 ? -13.483 -5.734 22.153 1.00 88.88 90 ILE A N 1
ATOM 736 C CA . ILE A 1 90 ? -14.329 -5.937 23.336 1.00 88.88 90 ILE A CA 1
ATOM 737 C C . ILE A 1 90 ? -14.950 -7.340 23.269 1.00 88.88 90 ILE A C 1
ATOM 739 O O . ILE A 1 90 ? -15.756 -7.596 22.372 1.00 88.88 90 ILE A O 1
ATOM 743 N N . PRO A 1 91 ? -14.632 -8.242 24.222 1.00 86.31 91 PRO A N 1
ATOM 744 C CA . PRO A 1 91 ? -15.265 -9.557 24.294 1.00 86.31 91 PRO A CA 1
ATOM 745 C C . PRO A 1 91 ? -16.794 -9.435 24.289 1.00 86.31 91 PRO A C 1
ATOM 747 O O . PRO A 1 91 ? -17.332 -8.514 24.907 1.00 86.31 91 PRO A O 1
ATOM 750 N N . TYR A 1 92 ? -17.484 -10.355 23.614 1.00 87.06 92 TYR A N 1
ATOM 751 C CA . TYR A 1 92 ? -18.941 -10.378 23.381 1.00 87.06 92 TYR A CA 1
ATOM 752 C C . TYR A 1 92 ? -19.495 -9.333 22.399 1.00 87.06 92 TYR A C 1
ATOM 754 O O . TYR A 1 92 ? -20.492 -9.611 21.739 1.00 87.06 92 TYR A O 1
ATOM 762 N N . LEU A 1 93 ? -18.893 -8.143 22.290 1.00 88.38 93 LEU A N 1
ATOM 763 C CA . LEU A 1 93 ? -19.280 -7.171 21.254 1.00 88.38 93 LEU A CA 1
ATOM 764 C C . LEU A 1 93 ? -18.621 -7.481 19.902 1.00 88.38 93 LEU A C 1
ATOM 766 O O . LEU A 1 93 ? -19.171 -7.127 18.859 1.00 88.38 93 LEU A O 1
ATOM 770 N N . GLU A 1 94 ? -17.492 -8.193 19.923 1.00 88.19 94 GLU A N 1
ATOM 771 C CA . GLU A 1 94 ? -16.797 -8.645 18.716 1.00 88.19 94 GLU A CA 1
ATOM 772 C C . GLU A 1 94 ? -17.689 -9.505 17.808 1.00 88.19 94 GLU A C 1
ATOM 774 O O . GLU A 1 94 ? -17.725 -9.277 16.602 1.00 88.19 94 GLU A O 1
ATOM 779 N N . ASP A 1 95 ? -18.499 -10.398 18.386 1.00 85.25 95 ASP A N 1
ATOM 780 C CA . ASP A 1 95 ? -19.364 -11.321 17.635 1.00 85.25 95 ASP A CA 1
ATOM 781 C C . ASP A 1 95 ? -20.496 -10.607 16.874 1.00 85.25 95 ASP A C 1
ATOM 783 O O . ASP A 1 95 ? -21.050 -11.145 15.917 1.00 85.25 95 ASP A O 1
ATOM 787 N N . ILE A 1 96 ? -20.853 -9.389 17.296 1.00 89.44 96 ILE A N 1
ATOM 788 C CA . ILE A 1 96 ? -21.864 -8.546 16.639 1.00 89.44 96 ILE A CA 1
ATOM 789 C C . ILE A 1 96 ? -21.238 -7.454 15.756 1.00 89.44 96 ILE A C 1
ATOM 791 O O . ILE A 1 96 ? -21.955 -6.576 15.273 1.00 89.44 96 ILE A O 1
ATOM 795 N N . GLY A 1 97 ? -19.916 -7.492 15.547 1.00 83.44 97 GLY A N 1
ATOM 796 C CA . GLY A 1 97 ? -19.181 -6.568 14.680 1.00 83.44 97 GLY A CA 1
ATOM 797 C C . GLY A 1 97 ? -18.880 -5.198 15.298 1.00 83.44 97 GLY A C 1
ATOM 798 O O . GLY A 1 97 ? -18.575 -4.252 14.574 1.00 83.44 97 GLY A O 1
ATOM 799 N N . ILE A 1 98 ? -18.979 -5.049 16.624 1.00 89.25 98 ILE A N 1
ATOM 800 C CA . ILE A 1 98 ? -18.647 -3.800 17.324 1.00 89.25 98 ILE A CA 1
ATOM 801 C C . ILE A 1 98 ? -17.338 -3.991 18.088 1.00 89.25 98 ILE A C 1
ATOM 803 O O . ILE A 1 98 ? -17.287 -4.775 19.030 1.00 89.25 98 ILE A O 1
ATOM 807 N N . ALA A 1 99 ? -16.307 -3.208 17.747 1.00 88.94 99 ALA A N 1
ATOM 808 C CA . ALA A 1 99 ? -14.976 -3.321 18.357 1.00 88.94 99 ALA A CA 1
ATOM 809 C C . ALA A 1 99 ? -14.463 -4.775 18.311 1.00 88.94 99 ALA A C 1
ATOM 811 O O . ALA A 1 99 ? -14.227 -5.409 19.339 1.00 88.94 99 ALA A O 1
ATOM 812 N N . ASP A 1 100 ? -14.334 -5.290 17.093 1.00 88.56 100 ASP A N 1
ATOM 813 C CA . ASP A 1 100 ? -13.918 -6.650 16.734 1.00 88.56 100 ASP A CA 1
ATOM 814 C C . ASP A 1 100 ? -12.391 -6.848 16.732 1.00 88.56 100 ASP A C 1
ATOM 816 O O . ASP A 1 100 ? -11.892 -7.960 16.572 1.00 88.56 100 ASP A O 1
ATOM 820 N N . GLY A 1 101 ? -11.617 -5.781 16.936 1.00 89.88 101 GLY A N 1
ATOM 821 C CA . GLY A 1 101 ? -10.161 -5.846 16.898 1.00 89.88 101 GLY A CA 1
ATOM 822 C C . GLY A 1 101 ? -9.588 -6.021 15.491 1.00 89.88 101 GLY A C 1
ATOM 823 O O . GLY A 1 101 ? -8.430 -6.423 15.372 1.00 89.88 101 GLY A O 1
ATOM 824 N N . THR A 1 102 ? -10.343 -5.700 14.436 1.00 89.62 102 THR A N 1
ATOM 825 C CA . THR A 1 102 ? -9.833 -5.670 13.059 1.00 89.62 102 THR A CA 1
ATOM 826 C C . THR A 1 102 ? -9.720 -4.229 12.549 1.00 89.62 102 THR A C 1
ATOM 828 O O . THR A 1 102 ? -10.269 -3.284 13.123 1.00 89.62 102 THR A O 1
ATOM 831 N N . LYS A 1 103 ? -8.914 -4.002 11.504 1.00 88.69 103 LYS A N 1
ATOM 832 C CA . LYS A 1 103 ? -8.829 -2.689 10.849 1.00 88.69 103 LYS A CA 1
ATOM 833 C C . LYS A 1 103 ? -8.464 -2.848 9.383 1.00 88.69 103 LYS A C 1
ATOM 835 O O . LYS A 1 103 ? -7.372 -3.324 9.081 1.00 88.69 103 LYS A O 1
ATOM 840 N N . MET A 1 104 ? -9.308 -2.313 8.504 1.00 89.56 104 MET A N 1
ATOM 841 C CA . MET A 1 104 ? -9.023 -2.262 7.072 1.00 89.56 104 MET A CA 1
ATOM 842 C C . MET A 1 104 ? -7.741 -1.466 6.790 1.00 89.56 104 MET A C 1
ATOM 844 O O . MET A 1 104 ? -7.443 -0.440 7.423 1.00 89.56 104 MET A O 1
ATOM 848 N N . ARG A 1 105 ? -6.953 -1.971 5.847 1.00 88.25 105 ARG A N 1
ATOM 849 C CA . ARG A 1 105 ? -5.738 -1.348 5.325 1.00 88.25 105 ARG A CA 1
ATOM 850 C C . ARG A 1 105 ? -5.885 -1.280 3.813 1.00 88.25 105 ARG A C 1
ATOM 852 O O . ARG A 1 105 ? -6.301 -2.252 3.202 1.00 88.25 105 ARG A O 1
ATOM 859 N N . TYR A 1 106 ? -5.529 -0.136 3.250 1.00 87.88 106 TYR A N 1
ATOM 860 C CA . TYR A 1 106 ? -5.567 0.114 1.814 1.00 87.88 106 TYR A CA 1
ATOM 861 C C . TYR A 1 106 ? -4.151 0.440 1.327 1.00 87.88 106 TYR A C 1
ATOM 863 O O . TYR A 1 106 ? -3.268 0.724 2.149 1.00 87.88 106 TYR A O 1
ATOM 871 N N . ASP A 1 107 ? -3.942 0.349 0.013 1.00 85.12 107 ASP A N 1
ATOM 872 C CA . ASP A 1 107 ? -2.701 0.721 -0.677 1.00 85.12 107 ASP A CA 1
ATOM 873 C C . ASP A 1 107 ? -1.450 0.027 -0.105 1.00 85.12 107 ASP A C 1
ATOM 875 O O . ASP A 1 107 ? -0.381 0.627 0.024 1.00 85.12 107 ASP A O 1
ATOM 879 N N . GLN A 1 108 ? -1.585 -1.233 0.324 1.00 86.00 108 GLN A N 1
ATOM 880 C CA . GLN A 1 108 ? -0.443 -1.999 0.817 1.00 86.00 108 GLN A CA 1
ATOM 881 C C . GLN A 1 108 ? 0.298 -2.644 -0.362 1.00 86.00 108 GLN A C 1
ATOM 883 O O . GLN A 1 108 ? -0.343 -3.317 -1.167 1.00 86.00 108 GLN A O 1
ATOM 888 N N . PRO A 1 109 ? 1.630 -2.488 -0.464 1.00 83.12 109 PRO A N 1
ATOM 889 C CA . PRO A 1 109 ? 2.402 -3.128 -1.521 1.00 83.12 109 PRO A CA 1
ATOM 890 C C . PRO A 1 109 ? 2.386 -4.653 -1.349 1.00 83.12 109 PRO A C 1
ATOM 892 O O . PRO A 1 109 ? 2.709 -5.164 -0.271 1.00 83.12 109 PRO A O 1
ATOM 895 N N . VAL A 1 110 ? 2.022 -5.359 -2.420 1.00 86.31 110 VAL A N 1
ATOM 896 C CA . VAL A 1 110 ? 1.829 -6.818 -2.461 1.00 86.31 110 VAL A CA 1
ATOM 897 C C . VAL A 1 110 ? 3.088 -7.525 -2.935 1.00 86.31 110 VAL A C 1
ATOM 899 O O . VAL A 1 110 ? 3.574 -7.231 -4.024 1.00 86.31 110 VAL A O 1
ATOM 902 N N . ASP A 1 111 ? 3.592 -8.486 -2.166 1.00 84.56 111 ASP A N 1
ATOM 903 C CA . ASP A 1 111 ? 4.741 -9.290 -2.574 1.00 84.56 111 ASP A CA 1
ATOM 904 C C . ASP A 1 111 ? 4.393 -10.154 -3.801 1.00 84.56 111 ASP A C 1
ATOM 906 O O . ASP A 1 111 ? 3.591 -11.089 -3.673 1.00 84.56 111 ASP A O 1
ATOM 910 N N . PRO A 1 112 ? 5.014 -9.911 -4.975 1.00 78.88 112 PRO A N 1
ATOM 911 C CA . PRO A 1 112 ? 4.706 -10.659 -6.191 1.00 78.88 112 PRO A CA 1
ATOM 912 C C . PRO A 1 112 ? 4.969 -12.164 -6.071 1.00 78.88 112 PRO A C 1
ATOM 914 O O . PRO A 1 112 ? 4.361 -12.950 -6.791 1.00 78.88 112 PRO A O 1
ATOM 917 N N . SER A 1 113 ? 5.859 -12.583 -5.164 1.00 81.81 113 SER A N 1
ATOM 918 C CA . SER A 1 113 ? 6.179 -14.001 -4.953 1.00 81.81 113 SER A CA 1
ATOM 919 C C . SER A 1 113 ? 5.083 -14.778 -4.219 1.00 81.81 113 SER A C 1
ATOM 921 O O . SER A 1 113 ? 5.057 -16.006 -4.277 1.00 81.81 113 SER A O 1
ATOM 923 N N . THR A 1 114 ? 4.179 -14.066 -3.544 1.00 84.31 114 THR A N 1
ATOM 924 C CA . THR A 1 114 ? 3.077 -14.645 -2.762 1.00 84.31 114 THR A CA 1
ATOM 925 C C . THR A 1 114 ? 1.756 -14.670 -3.521 1.00 84.31 114 THR A C 1
ATOM 927 O O . THR A 1 114 ? 0.744 -15.073 -2.953 1.00 84.31 114 THR A O 1
ATOM 930 N N . ILE A 1 115 ? 1.752 -14.220 -4.781 1.00 83.88 115 ILE A N 1
ATOM 931 C CA . ILE A 1 115 ? 0.552 -14.216 -5.612 1.00 83.88 115 ILE A CA 1
ATOM 932 C C . ILE A 1 115 ? 0.147 -15.662 -5.886 1.00 83.88 115 ILE A C 1
ATOM 934 O O . ILE A 1 115 ? 0.883 -16.426 -6.514 1.00 83.88 115 ILE A O 1
ATOM 938 N N . ASP A 1 116 ? -1.038 -16.023 -5.412 1.00 83.25 116 ASP A N 1
ATOM 939 C CA . ASP A 1 116 ? -1.637 -17.323 -5.650 1.00 83.25 116 ASP A CA 1
ATOM 940 C C . ASP A 1 116 ? -2.031 -17.447 -7.137 1.00 83.25 116 ASP A C 1
ATOM 942 O O . ASP A 1 116 ? -2.772 -16.600 -7.649 1.00 83.25 116 ASP A O 1
ATOM 946 N N . PRO A 1 117 ? -1.552 -18.481 -7.854 1.00 80.56 117 PRO A N 1
ATOM 947 C CA . PRO A 1 117 ? -1.862 -18.676 -9.266 1.00 80.56 117 PRO A CA 1
ATOM 948 C C . PRO A 1 117 ? -3.344 -18.958 -9.554 1.00 80.56 117 PRO A C 1
ATOM 950 O O . PRO A 1 117 ? -3.772 -18.743 -10.687 1.00 80.56 117 PRO A O 1
ATOM 953 N N . GLU A 1 118 ? -4.129 -19.442 -8.585 1.00 81.62 118 GLU A N 1
ATOM 954 C CA . GLU A 1 118 ? -5.553 -19.738 -8.794 1.00 81.62 118 GLU A CA 1
ATOM 955 C C . GLU A 1 118 ? -6.448 -18.521 -8.541 1.00 81.62 118 GLU A C 1
ATOM 957 O O . GLU A 1 118 ? -7.401 -18.285 -9.286 1.00 81.62 118 GLU A O 1
ATOM 962 N N . THR A 1 119 ? -6.146 -17.738 -7.504 1.00 81.44 119 THR A N 1
ATOM 963 C CA . THR A 1 119 ? -6.985 -16.604 -7.085 1.00 81.44 119 THR A CA 1
ATOM 964 C C . THR A 1 119 ? -6.467 -15.248 -7.566 1.00 81.44 119 THR A C 1
ATOM 966 O O . THR A 1 119 ? -7.235 -14.288 -7.621 1.00 81.44 119 THR A O 1
ATOM 969 N N . GLY A 1 120 ? -5.184 -15.143 -7.929 1.00 82.25 120 GLY A N 1
ATOM 970 C CA . GLY A 1 120 ? -4.531 -13.879 -8.285 1.00 82.25 120 GLY A CA 1
ATOM 971 C C . GLY A 1 120 ? -4.341 -12.923 -7.100 1.00 82.25 120 GLY A C 1
ATOM 972 O O . GLY A 1 120 ? -3.986 -11.758 -7.299 1.00 82.25 120 GLY A O 1
ATOM 973 N N . LEU A 1 121 ? -4.589 -13.391 -5.873 1.00 86.38 121 LEU A N 1
ATOM 974 C CA . LEU A 1 121 ? -4.447 -12.632 -4.634 1.00 86.38 121 LEU A CA 1
ATOM 975 C C . LEU A 1 121 ? -3.034 -12.795 -4.074 1.00 86.38 121 LEU A C 1
ATOM 977 O O . LEU A 1 121 ? -2.460 -13.875 -4.143 1.00 86.38 121 LEU A O 1
ATOM 981 N N . GLY A 1 122 ? -2.463 -11.725 -3.520 1.00 85.38 122 GLY A N 1
ATOM 982 C CA . GLY A 1 122 ? -1.104 -11.734 -2.981 1.00 85.38 122 GLY A CA 1
ATOM 983 C C . GLY A 1 122 ? -1.036 -11.011 -1.647 1.00 85.38 122 GLY A C 1
ATOM 984 O O . GLY A 1 122 ? -1.837 -10.121 -1.365 1.00 85.38 122 GLY A O 1
ATOM 985 N N . LEU A 1 123 ? -0.077 -11.395 -0.812 1.00 87.75 123 LEU A N 1
ATOM 986 C CA . LEU A 1 123 ? 0.035 -10.892 0.549 1.00 87.75 123 LEU A CA 1
ATOM 987 C C . LEU A 1 123 ? 0.842 -9.582 0.608 1.00 87.75 123 LEU A C 1
ATOM 989 O O . LEU A 1 123 ? 1.825 -9.415 -0.119 1.00 87.75 123 LEU A O 1
ATOM 993 N N . PRO A 1 124 ? 0.473 -8.641 1.493 1.00 87.06 124 PRO A N 1
ATOM 994 C CA . PRO A 1 124 ? 1.225 -7.411 1.693 1.00 87.06 124 PRO A CA 1
ATOM 995 C C . PRO A 1 124 ? 2.539 -7.657 2.447 1.00 87.06 124 PRO A C 1
ATOM 997 O O . PRO A 1 124 ? 2.582 -8.426 3.406 1.00 87.06 124 PRO A O 1
ATOM 1000 N N . TYR A 1 125 ? 3.594 -6.906 2.114 1.00 81.38 125 TYR A N 1
ATOM 1001 C CA . TYR A 1 125 ? 4.897 -7.011 2.799 1.00 81.38 125 TYR A CA 1
ATOM 1002 C C . TYR A 1 125 ? 4.856 -6.687 4.299 1.00 81.38 125 TYR A C 1
ATOM 1004 O O . TYR A 1 125 ? 5.686 -7.157 5.075 1.00 81.38 125 TYR A O 1
ATOM 1012 N N . SER A 1 126 ? 3.939 -5.811 4.707 1.00 76.25 126 SER A N 1
ATOM 1013 C CA . SER A 1 126 ? 3.943 -5.199 6.038 1.00 76.25 126 SER A CA 1
ATOM 1014 C C . SER A 1 126 ? 3.352 -6.090 7.131 1.00 76.25 126 SER A C 1
ATOM 1016 O O . SER A 1 126 ? 3.538 -5.801 8.314 1.00 76.25 126 SER A O 1
ATOM 1018 N N . THR A 1 127 ? 2.622 -7.146 6.761 1.00 77.94 127 THR A N 1
ATOM 1019 C CA . THR A 1 127 ? 1.769 -7.885 7.696 1.00 77.94 127 THR A CA 1
ATOM 1020 C C . THR A 1 127 ? 1.988 -9.387 7.568 1.00 77.94 127 THR A C 1
ATOM 1022 O O . THR A 1 127 ? 1.999 -9.939 6.476 1.00 77.94 127 THR A O 1
ATOM 1025 N N . LEU A 1 128 ? 2.149 -10.062 8.709 1.00 81.06 128 LEU A N 1
ATOM 1026 C CA . LEU A 1 128 ? 2.233 -11.522 8.748 1.00 81.06 128 LEU A CA 1
ATOM 1027 C C . LEU A 1 128 ? 0.886 -12.131 8.349 1.00 81.06 128 LEU A C 1
ATOM 1029 O O . LEU A 1 128 ? -0.142 -11.725 8.886 1.00 81.06 128 LEU A O 1
ATOM 1033 N N . GLU A 1 129 ? 0.920 -13.166 7.511 1.00 82.75 129 GLU A N 1
ATOM 1034 C CA . GLU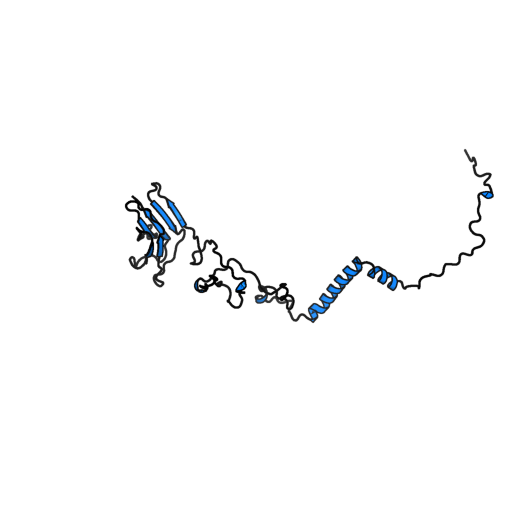 A 1 129 ? -0.253 -13.891 6.992 1.00 82.75 129 GLU A CA 1
ATOM 1035 C C . GLU A 1 129 ? -1.285 -14.242 8.076 1.00 82.75 129 GLU A C 1
ATOM 1037 O O . GLU A 1 129 ? -2.478 -14.028 7.905 1.00 82.75 129 GLU A O 1
ATOM 1042 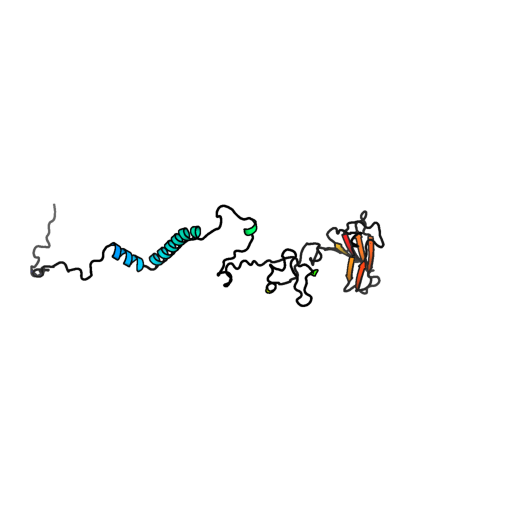N N . LYS A 1 130 ? -0.826 -14.671 9.259 1.00 86.56 130 LYS A N 1
ATOM 1043 C CA . LYS A 1 130 ? -1.693 -15.039 10.395 1.00 86.56 130 LYS A CA 1
ATOM 1044 C C . LYS A 1 130 ? -2.581 -13.912 10.946 1.00 86.56 130 LYS A C 1
ATOM 1046 O O . LYS A 1 130 ? -3.438 -14.184 11.780 1.00 86.56 130 LYS A O 1
ATOM 1051 N N . TYR A 1 131 ? -2.316 -12.657 10.587 1.00 86.00 131 TYR A N 1
ATOM 1052 C CA . TYR A 1 131 ? -3.087 -11.489 11.026 1.00 86.00 131 TYR A CA 1
ATOM 1053 C C . TYR A 1 131 ? -3.959 -10.906 9.913 1.00 86.00 131 TYR A C 1
ATOM 1055 O O . TYR A 1 131 ? -4.526 -9.828 10.087 1.00 86.00 131 TYR A O 1
ATOM 1063 N N . ILE A 1 132 ? -4.042 -11.596 8.778 1.00 87.19 132 ILE A N 1
ATOM 1064 C CA . ILE A 1 132 ? -4.789 -11.164 7.608 1.00 87.19 132 ILE A CA 1
ATOM 1065 C C . ILE A 1 132 ? -6.006 -12.065 7.473 1.00 87.19 132 ILE A C 1
ATOM 1067 O O . ILE A 1 132 ? -5.890 -13.288 7.433 1.00 87.19 132 ILE A O 1
ATOM 1071 N N . ASP A 1 133 ? -7.178 -11.449 7.393 1.00 87.81 133 ASP A N 1
ATOM 1072 C CA . ASP A 1 133 ? -8.370 -12.161 6.963 1.00 87.81 133 ASP A CA 1
ATOM 1073 C C . ASP A 1 133 ? -8.333 -12.287 5.436 1.00 87.81 133 ASP A C 1
ATOM 1075 O O . ASP A 1 133 ? -8.585 -11.321 4.712 1.00 87.81 133 ASP A O 1
ATOM 1079 N N . LEU A 1 134 ? -7.996 -13.483 4.948 1.00 86.00 134 LEU A N 1
ATOM 1080 C CA . LEU A 1 134 ? -7.864 -13.776 3.518 1.00 86.00 134 LEU A CA 1
ATOM 1081 C C . LEU A 1 134 ? -9.158 -13.506 2.734 1.00 86.00 134 LEU A C 1
ATOM 1083 O O . LEU A 1 134 ? -9.091 -13.230 1.542 1.00 86.00 134 LEU A O 1
ATOM 1087 N N . SER A 1 135 ? -10.326 -13.543 3.387 1.00 86.56 135 SER A N 1
ATOM 1088 C CA . SER A 1 135 ? -11.606 -13.246 2.731 1.00 86.56 135 SER A CA 1
ATOM 1089 C C . SER A 1 135 ? -11.791 -11.764 2.397 1.00 86.56 135 SER A C 1
ATOM 1091 O O . SER A 1 135 ? -12.628 -11.419 1.567 1.00 86.56 135 SER A O 1
ATOM 1093 N N . THR A 1 136 ? -10.997 -10.894 3.024 1.00 87.38 136 THR A N 1
ATOM 1094 C CA . THR A 1 136 ? -11.033 -9.437 2.831 1.00 87.38 136 THR A CA 1
ATOM 1095 C C . THR A 1 136 ? -9.988 -8.934 1.839 1.00 87.38 136 THR A C 1
ATOM 1097 O O . THR A 1 136 ? -9.883 -7.727 1.618 1.00 87.38 136 THR A O 1
ATOM 1100 N N . LEU A 1 137 ? -9.183 -9.837 1.271 1.00 88.62 137 LEU A N 1
ATOM 1101 C CA . LEU A 1 137 ? -8.097 -9.467 0.377 1.00 88.62 137 LEU A CA 1
ATOM 1102 C C . LEU A 1 137 ? -8.641 -9.075 -0.998 1.00 88.62 137 LEU A C 1
ATOM 1104 O O . LEU A 1 137 ? -9.300 -9.866 -1.669 1.00 88.62 137 LEU A O 1
ATOM 1108 N N . GLU A 1 138 ? -8.294 -7.872 -1.440 1.00 87.25 138 GLU A N 1
ATOM 1109 C CA . GLU A 1 138 ? -8.591 -7.384 -2.782 1.00 87.25 138 GLU A CA 1
ATOM 1110 C C . GLU A 1 138 ? -7.314 -6.817 -3.404 1.00 87.25 138 GLU A C 1
ATOM 1112 O O . GLU A 1 138 ? -6.681 -5.920 -2.841 1.00 87.25 138 GLU A O 1
ATOM 1117 N N . ASN A 1 139 ? -6.947 -7.329 -4.579 1.00 86.56 139 ASN A N 1
ATOM 1118 C CA . ASN A 1 139 ? -5.842 -6.798 -5.370 1.00 86.56 139 ASN A CA 1
ATOM 1119 C C . ASN A 1 139 ? -6.368 -5.814 -6.415 1.00 86.56 139 ASN A C 1
ATOM 1121 O O . ASN A 1 139 ? -7.324 -6.099 -7.135 1.00 86.56 139 ASN A O 1
ATOM 1125 N N . TYR A 1 140 ? -5.699 -4.673 -6.541 1.00 83.44 140 TYR A N 1
ATOM 1126 C CA . TYR A 1 140 ? -5.925 -3.725 -7.624 1.00 83.44 140 TYR A CA 1
ATOM 1127 C C . TYR A 1 140 ? -4.605 -3.108 -8.071 1.00 83.44 140 TYR A C 1
ATOM 1129 O O . TYR A 1 140 ? -3.659 -2.980 -7.295 1.00 83.44 140 TYR A O 1
ATOM 1137 N N . TYR A 1 141 ? -4.565 -2.696 -9.334 1.00 79.31 141 TYR A N 1
ATOM 1138 C CA . TYR A 1 141 ? -3.446 -1.948 -9.887 1.00 79.31 141 TYR A CA 1
ATOM 1139 C C . TYR A 1 141 ? -3.621 -0.466 -9.553 1.00 79.31 141 TYR A C 1
ATOM 1141 O O . TYR A 1 141 ? -4.630 0.151 -9.905 1.00 79.31 141 TYR A O 1
ATOM 1149 N N . GLY A 1 142 ? -2.647 0.098 -8.844 1.00 76.44 142 GLY A N 1
ATOM 1150 C CA . GLY A 1 142 ? -2.573 1.517 -8.520 1.00 76.44 142 GLY A CA 1
ATOM 1151 C C . GLY A 1 142 ? -1.346 2.141 -9.173 1.00 76.44 142 GLY A C 1
ATOM 1152 O O . GLY A 1 142 ? -0.248 1.597 -9.084 1.00 76.44 142 GLY A O 1
ATOM 1153 N N . GLY A 1 143 ? -1.519 3.292 -9.822 1.00 71.25 143 GLY A N 1
ATOM 1154 C CA . GLY A 1 143 ? -0.385 4.050 -10.347 1.00 71.25 143 GLY A CA 1
ATOM 1155 C C . GLY A 1 143 ? 0.438 4.647 -9.208 1.00 71.25 143 GLY A C 1
ATOM 1156 O O . GLY A 1 143 ? -0.115 5.222 -8.269 1.00 71.25 143 GLY A O 1
ATOM 1157 N N . CYS A 1 144 ? 1.760 4.566 -9.301 1.00 71.38 144 CYS A N 1
ATOM 1158 C CA . CYS A 1 144 ? 2.655 5.152 -8.308 1.00 71.38 144 CYS A CA 1
ATOM 1159 C C . CYS A 1 144 ? 3.845 5.865 -8.950 1.00 71.38 144 CYS A C 1
ATOM 1161 O O . CYS A 1 144 ? 4.120 5.775 -10.144 1.00 71.38 144 CYS A O 1
ATOM 1163 N N . THR A 1 145 ? 4.550 6.640 -8.129 1.00 69.00 145 THR A N 1
ATOM 1164 C CA . THR A 1 145 ? 5.764 7.372 -8.519 1.00 69.00 145 THR A CA 1
ATOM 1165 C C . THR A 1 145 ? 7.047 6.641 -8.107 1.00 69.00 145 THR A C 1
ATOM 1167 O O . THR A 1 145 ? 8.147 7.170 -8.297 1.00 69.00 145 THR A O 1
ATOM 1170 N N . GLY A 1 146 ? 6.896 5.444 -7.526 1.00 63.31 146 GLY A N 1
ATOM 1171 C CA . GLY A 1 146 ? 7.971 4.546 -7.114 1.00 63.31 146 GLY A CA 1
ATOM 1172 C C . GLY A 1 146 ? 8.775 3.994 -8.294 1.00 63.31 146 GLY A C 1
ATOM 1173 O O . GLY A 1 146 ? 8.453 4.216 -9.460 1.00 63.31 146 GLY A O 1
ATOM 1174 N N . LYS A 1 147 ? 9.882 3.313 -7.986 1.00 62.22 147 LYS A N 1
ATOM 1175 C CA . LYS A 1 147 ? 10.785 2.678 -8.973 1.00 62.22 147 LYS A CA 1
ATOM 1176 C C . LYS A 1 147 ? 11.040 1.208 -8.645 1.00 62.22 147 LYS A C 1
ATOM 1178 O O . LYS A 1 147 ? 12.122 0.676 -8.882 1.00 62.22 147 LYS A O 1
ATOM 1183 N N . ASP A 1 148 ? 10.082 0.604 -7.980 1.00 66.75 148 ASP A N 1
ATOM 1184 C CA . ASP A 1 148 ? 10.042 -0.780 -7.566 1.00 66.75 148 ASP A CA 1
ATOM 1185 C C . ASP A 1 148 ? 9.251 -1.600 -8.585 1.00 66.75 148 ASP A C 1
ATOM 1187 O O . ASP A 1 148 ? 8.422 -1.072 -9.321 1.00 66.75 148 ASP A O 1
ATOM 1191 N N . ALA A 1 149 ? 9.515 -2.907 -8.638 1.00 64.69 149 ALA A N 1
ATOM 1192 C CA . ALA A 1 149 ? 8.842 -3.823 -9.563 1.00 64.69 149 ALA A CA 1
ATOM 1193 C C . ALA A 1 149 ? 7.317 -3.898 -9.348 1.00 64.69 149 ALA A C 1
ATOM 1195 O O . ALA A 1 149 ? 6.608 -4.445 -10.182 1.00 64.69 149 ALA A O 1
ATOM 1196 N N . GLN A 1 150 ? 6.827 -3.356 -8.232 1.00 69.06 150 GLN A N 1
ATOM 1197 C CA . GLN A 1 150 ? 5.411 -3.283 -7.878 1.00 69.06 150 GLN A CA 1
ATOM 1198 C C . GLN A 1 150 ? 4.725 -2.044 -8.463 1.00 69.06 150 GLN A C 1
ATOM 1200 O O . GLN A 1 150 ? 3.514 -1.896 -8.322 1.00 69.06 150 GLN A O 1
ATOM 1205 N N . CYS A 1 151 ? 5.497 -1.140 -9.074 1.00 69.88 151 CYS A N 1
ATOM 1206 C CA . CYS A 1 151 ? 5.011 0.148 -9.516 1.00 69.88 151 CYS A CA 1
ATOM 1207 C C . CYS A 1 151 ? 4.809 0.213 -11.028 1.00 69.88 151 CYS A C 1
ATOM 1209 O O . CYS A 1 151 ? 5.768 0.261 -11.802 1.00 69.88 151 CYS A O 1
ATOM 1211 N N . GLU A 1 152 ? 3.548 0.293 -11.447 1.00 64.44 152 GLU A N 1
ATOM 1212 C CA . GLU A 1 152 ? 3.186 0.584 -12.829 1.00 64.44 152 GLU A CA 1
ATOM 1213 C C . GLU A 1 152 ? 3.092 2.102 -13.058 1.00 64.44 152 GLU A C 1
ATOM 1215 O O . GLU A 1 152 ? 2.499 2.842 -12.269 1.00 64.44 152 GLU A O 1
ATOM 1220 N N . GLY A 1 153 ? 3.671 2.582 -14.166 1.00 59.19 153 GLY A N 1
ATOM 1221 C CA . GLY A 1 153 ? 3.498 3.973 -14.609 1.00 59.19 153 GLY A CA 1
ATOM 1222 C C . GLY A 1 153 ? 4.560 4.979 -14.151 1.00 59.19 153 GLY A C 1
ATOM 1223 O O . GLY A 1 153 ? 4.271 6.174 -14.065 1.00 59.19 153 GLY A O 1
ATOM 1224 N N . GLY A 1 154 ? 5.801 4.541 -13.908 1.00 64.56 154 GLY A N 1
ATOM 1225 C CA . GLY A 1 154 ? 6.922 5.453 -13.654 1.00 64.56 154 GLY A CA 1
ATOM 1226 C C . GLY A 1 154 ? 7.023 6.582 -14.699 1.00 64.56 154 GLY A C 1
ATOM 1227 O O . GLY A 1 154 ? 6.834 6.372 -15.898 1.00 64.56 154 GLY A O 1
ATOM 1228 N N . GLN A 1 155 ? 7.320 7.808 -14.252 1.00 70.12 155 GLN A N 1
ATOM 1229 C CA . GLN A 1 155 ? 7.387 8.967 -15.149 1.00 70.12 155 GLN A CA 1
ATOM 1230 C C . GLN A 1 155 ? 8.571 8.859 -16.121 1.00 70.12 155 GLN A C 1
ATOM 1232 O O . GLN A 1 155 ? 9.736 8.832 -15.709 1.00 70.12 155 GLN A O 1
ATOM 1237 N N . ASN A 1 156 ? 8.267 8.884 -17.419 1.00 76.62 156 ASN A N 1
ATOM 1238 C CA . ASN A 1 156 ? 9.250 8.947 -18.494 1.00 76.62 156 ASN A CA 1
ATOM 1239 C C . ASN A 1 156 ? 9.207 10.312 -19.186 1.00 76.62 156 ASN A C 1
ATOM 1241 O O . ASN A 1 156 ? 8.158 10.934 -19.335 1.00 76.62 156 ASN A O 1
ATOM 1245 N N . GLU A 1 157 ? 10.372 10.786 -19.602 1.00 83.19 157 GLU A N 1
ATOM 1246 C CA . GLU A 1 157 ? 10.520 11.985 -20.411 1.00 83.19 157 GLU A CA 1
ATOM 1247 C C . GLU A 1 157 ? 10.411 11.593 -21.888 1.00 83.19 157 GLU A C 1
ATOM 1249 O O . GLU A 1 157 ? 11.250 10.843 -22.390 1.00 83.19 157 GLU A O 1
ATOM 1254 N N . ILE A 1 158 ? 9.400 12.113 -22.587 1.00 86.56 158 ILE A N 1
ATOM 1255 C CA . ILE A 1 158 ? 9.274 11.963 -24.039 1.00 86.56 158 ILE A CA 1
ATOM 1256 C C . ILE A 1 158 ? 9.824 13.224 -24.699 1.00 86.56 158 ILE A C 1
ATOM 1258 O O . ILE A 1 158 ? 9.378 14.335 -24.411 1.00 86.56 158 ILE A O 1
ATOM 1262 N N . ARG A 1 159 ? 10.792 13.059 -25.598 1.00 85.12 159 ARG A N 1
ATOM 1263 C CA . ARG A 1 159 ? 11.315 14.132 -26.448 1.00 85.12 159 ARG A CA 1
ATOM 1264 C C . ARG A 1 159 ? 11.094 13.767 -27.902 1.00 85.12 159 ARG A C 1
ATOM 1266 O O . ARG A 1 159 ? 11.479 12.688 -28.334 1.00 85.12 159 ARG A O 1
ATOM 1273 N N . ILE A 1 160 ? 10.513 14.688 -28.651 1.00 83.75 160 ILE A N 1
ATOM 1274 C CA . ILE A 1 160 ? 10.331 14.554 -30.093 1.00 83.75 160 ILE A CA 1
ATOM 1275 C C . ILE A 1 160 ? 11.329 15.502 -30.743 1.00 83.75 160 ILE A C 1
ATOM 1277 O O . ILE A 1 160 ? 11.439 16.657 -30.326 1.00 83.75 160 ILE A O 1
ATOM 1281 N N . ASP A 1 161 ? 12.090 15.011 -31.717 1.00 77.31 161 ASP A N 1
ATOM 1282 C CA . ASP A 1 161 ? 13.017 15.868 -32.449 1.00 77.31 161 ASP A CA 1
ATOM 1283 C C . ASP A 1 161 ? 12.248 16.926 -33.262 1.00 77.31 161 ASP A C 1
ATOM 1285 O O . ASP A 1 161 ? 11.157 16.675 -33.775 1.00 77.31 161 ASP A O 1
ATOM 1289 N N . ASN A 1 162 ? 12.829 18.114 -33.432 1.00 74.19 162 ASN A N 1
ATOM 1290 C CA . ASN A 1 162 ? 12.214 19.225 -34.167 1.00 74.19 162 ASN A CA 1
ATOM 1291 C C . ASN A 1 162 ? 11.922 18.870 -35.633 1.00 74.19 162 ASN A C 1
ATOM 1293 O O . ASN A 1 162 ? 11.007 19.431 -36.235 1.00 74.19 162 ASN A O 1
ATOM 1297 N N . LYS A 1 163 ? 12.685 17.932 -36.209 1.00 73.94 163 LYS A N 1
ATOM 1298 C CA . LYS A 1 163 ? 12.462 17.414 -37.566 1.00 73.94 163 LYS A CA 1
ATOM 1299 C C . LYS A 1 163 ? 11.394 16.318 -37.634 1.00 73.94 163 LYS A C 1
ATOM 1301 O O . LYS A 1 163 ? 11.048 15.906 -38.732 1.00 73.94 163 LYS A O 1
ATOM 1306 N N . LYS A 1 164 ? 10.871 15.864 -36.487 1.00 69.62 164 LYS A N 1
ATOM 1307 C CA . LYS A 1 164 ? 9.931 14.738 -36.340 1.00 69.62 164 LYS A CA 1
ATOM 1308 C C . LYS A 1 164 ? 10.441 13.399 -36.900 1.00 69.62 164 LYS A C 1
ATOM 1310 O O . LYS A 1 164 ? 9.640 12.508 -37.127 1.00 69.62 164 LYS A O 1
ATOM 1315 N N . LEU A 1 165 ? 11.757 13.258 -37.074 1.00 69.62 165 LEU A N 1
ATOM 1316 C CA . LEU A 1 165 ? 12.422 12.049 -37.593 1.00 69.62 165 LEU A CA 1
ATOM 1317 C C . LEU A 1 165 ? 12.782 11.040 -36.489 1.00 69.62 165 LEU A C 1
ATOM 1319 O O . LEU A 1 165 ? 13.382 10.002 -36.740 1.00 69.62 165 LEU A O 1
ATOM 1323 N N . GLY A 1 166 ? 12.474 11.365 -35.234 1.00 74.56 166 GLY A N 1
ATOM 1324 C CA . GLY A 1 166 ? 12.781 10.488 -34.119 1.00 74.56 166 GLY A CA 1
ATOM 1325 C C . GLY A 1 166 ? 12.078 10.896 -32.838 1.00 74.56 166 GLY A C 1
ATOM 1326 O O . GLY A 1 166 ? 11.821 12.080 -32.579 1.00 74.56 166 GLY A O 1
ATOM 1327 N N . ALA A 1 167 ? 11.782 9.886 -32.030 1.00 85.38 167 ALA A N 1
ATOM 1328 C CA . ALA A 1 167 ? 11.207 10.027 -30.704 1.00 85.38 167 ALA A CA 1
ATOM 1329 C C . ALA A 1 167 ? 12.140 9.380 -29.684 1.00 85.38 167 ALA A C 1
ATOM 1331 O O . ALA A 1 167 ? 12.702 8.311 -29.908 1.00 85.38 167 ALA A O 1
ATOM 1332 N N . ILE A 1 168 ? 12.318 10.046 -28.552 1.00 88.06 168 ILE A N 1
ATOM 1333 C CA . ILE A 1 168 ? 13.156 9.587 -27.457 1.00 88.06 168 ILE A CA 1
ATOM 1334 C C . ILE A 1 168 ? 12.272 9.423 -26.231 1.00 88.06 168 ILE A C 1
ATOM 1336 O O . ILE A 1 168 ? 11.665 10.389 -25.776 1.00 88.06 168 ILE A O 1
ATOM 1340 N N . ILE A 1 169 ? 12.252 8.222 -25.667 1.00 89.19 169 ILE A N 1
ATOM 1341 C CA . ILE A 1 169 ? 11.643 7.923 -24.375 1.00 89.19 169 ILE A CA 1
ATOM 1342 C C . ILE A 1 169 ? 12.784 7.695 -23.395 1.00 89.19 169 ILE A C 1
ATOM 1344 O O . ILE A 1 169 ? 13.603 6.800 -23.582 1.00 89.19 169 ILE A O 1
ATOM 1348 N N . ARG A 1 170 ? 12.878 8.517 -22.354 1.00 89.06 170 ARG A N 1
ATOM 1349 C CA . ARG A 1 170 ? 13.966 8.449 -21.378 1.00 89.06 170 ARG A CA 1
ATOM 1350 C C . ARG A 1 170 ? 13.427 8.275 -19.972 1.00 89.06 170 ARG A C 1
ATOM 1352 O O . ARG A 1 170 ? 12.472 8.946 -19.586 1.00 89.06 170 ARG A O 1
ATOM 1359 N N . SER A 1 171 ? 14.117 7.478 -19.162 1.00 86.38 171 SER A N 1
ATOM 1360 C CA . SER A 1 171 ? 13.873 7.461 -17.725 1.00 86.38 171 SER A CA 1
ATOM 1361 C C . SER A 1 171 ? 14.091 8.867 -17.149 1.00 86.38 171 SER A C 1
ATOM 1363 O O . SER A 1 171 ? 15.157 9.474 -17.297 1.00 86.38 171 SER A O 1
ATOM 1365 N N . ASN A 1 172 ? 13.090 9.422 -16.460 1.00 81.06 172 ASN A N 1
ATOM 1366 C CA . ASN A 1 172 ? 13.234 10.750 -15.849 1.00 81.06 172 ASN A CA 1
ATOM 1367 C C . ASN A 1 172 ? 14.355 10.749 -14.787 1.00 81.06 172 ASN A C 1
ATOM 1369 O O . ASN A 1 172 ? 15.089 11.720 -14.586 1.00 81.06 172 ASN A O 1
ATOM 1373 N N . THR A 1 173 ? 14.573 9.597 -14.163 1.00 80.50 173 THR A N 1
ATOM 1374 C CA . THR A 1 173 ? 15.499 9.439 -13.050 1.00 80.50 173 THR A CA 1
ATOM 1375 C C . THR A 1 173 ? 16.686 8.541 -13.385 1.00 80.50 173 THR A C 1
ATOM 1377 O O . THR A 1 173 ? 16.676 7.804 -14.372 1.00 80.50 173 THR A O 1
ATOM 1380 N N . TRP A 1 174 ? 17.715 8.623 -12.542 1.00 84.19 174 TRP A N 1
ATOM 1381 C CA . TRP A 1 174 ? 18.856 7.715 -12.570 1.00 84.19 174 TRP A CA 1
ATOM 1382 C C . TRP A 1 174 ? 18.460 6.355 -11.986 1.00 84.19 174 TRP A C 1
ATOM 1384 O O . TRP A 1 174 ? 17.802 6.291 -10.940 1.00 84.19 174 TRP A O 1
ATOM 1394 N N . LEU A 1 175 ? 18.868 5.300 -12.681 1.00 83.88 175 LEU A N 1
ATOM 1395 C CA . LEU A 1 175 ? 18.759 3.899 -12.302 1.00 83.88 175 LEU A CA 1
ATOM 1396 C C . LEU A 1 175 ? 20.136 3.401 -11.854 1.00 83.88 175 LEU A C 1
ATOM 1398 O O . LEU A 1 175 ? 21.161 3.900 -12.321 1.00 83.88 175 LEU A O 1
ATOM 1402 N N . SER A 1 176 ? 20.147 2.452 -10.922 1.00 84.19 176 SER A N 1
ATOM 1403 C CA . SER A 1 176 ? 21.363 1.793 -10.446 1.00 84.19 176 SER A CA 1
ATOM 1404 C C . SER A 1 176 ? 21.497 0.446 -11.141 1.00 84.19 176 SER A C 1
ATOM 1406 O O . SER A 1 176 ? 20.539 -0.324 -11.181 1.00 84.19 176 SER A O 1
ATOM 1408 N N . PHE A 1 177 ? 22.677 0.165 -11.670 1.00 84.06 177 PHE A N 1
ATOM 1409 C CA . PHE A 1 177 ? 23.017 -1.081 -12.334 1.00 84.06 177 PHE A CA 1
ATOM 1410 C C . PHE A 1 177 ? 24.061 -1.796 -11.483 1.00 84.06 177 PHE A C 1
ATOM 1412 O O . PHE A 1 177 ? 25.055 -1.202 -11.060 1.00 84.06 177 PHE A O 1
ATOM 1419 N N . SER A 1 178 ? 23.829 -3.074 -11.194 1.00 81.44 178 SER A N 1
ATOM 1420 C CA . SER A 1 178 ? 24.773 -3.888 -10.437 1.00 81.44 178 SER A CA 1
ATOM 1421 C C . SER A 1 178 ? 25.317 -4.998 -11.313 1.00 81.44 178 SER A C 1
ATOM 1423 O O . SER A 1 178 ? 24.587 -5.893 -11.739 1.00 81.44 178 SER A O 1
ATOM 1425 N N . LYS A 1 179 ? 26.638 -4.983 -11.503 1.00 79.56 179 LYS A N 1
ATOM 1426 C CA . LYS A 1 179 ? 27.356 -6.082 -12.149 1.00 79.56 179 LYS A CA 1
ATOM 1427 C C . LYS A 1 179 ? 27.240 -7.386 -11.353 1.00 79.56 179 LYS A C 1
ATOM 1429 O O . LYS A 1 179 ? 27.138 -8.452 -11.946 1.00 79.56 179 LYS A O 1
ATOM 1434 N N . ILE A 1 180 ? 27.226 -7.306 -10.018 1.00 80.62 180 ILE A N 1
ATOM 1435 C CA . ILE A 1 180 ? 27.149 -8.482 -9.131 1.00 80.62 180 ILE A CA 1
ATOM 1436 C C . ILE A 1 180 ? 25.785 -9.167 -9.259 1.00 80.62 180 ILE A C 1
ATOM 1438 O O . ILE A 1 180 ? 25.713 -10.390 -9.267 1.00 80.62 180 ILE A O 1
ATOM 1442 N N . TYR A 1 181 ? 24.715 -8.380 -9.395 1.00 78.75 181 TYR A N 1
ATOM 1443 C CA . TYR A 1 181 ? 23.354 -8.899 -9.537 1.00 78.75 181 TYR A CA 1
ATOM 1444 C C . TYR A 1 181 ? 22.928 -9.106 -10.999 1.00 78.75 181 TYR A C 1
ATOM 1446 O O . TYR A 1 181 ? 21.759 -9.389 -11.231 1.00 78.75 181 TYR A O 1
ATOM 1454 N N . SER A 1 182 ? 23.849 -8.965 -11.969 1.00 78.25 182 SER A N 1
ATOM 1455 C CA . SER A 1 182 ? 23.591 -9.112 -13.413 1.00 78.25 182 SER A CA 1
ATOM 1456 C C . SER A 1 182 ? 22.297 -8.402 -13.835 1.00 78.25 182 SER A C 1
ATOM 1458 O O . SER A 1 182 ? 21.350 -9.018 -14.322 1.00 78.25 182 SER A O 1
ATOM 1460 N N . SER A 1 183 ? 22.219 -7.093 -13.569 1.00 82.06 183 SER A N 1
ATOM 1461 C CA . SER A 1 183 ? 21.049 -6.289 -13.937 1.00 82.06 183 SER A CA 1
ATOM 1462 C C . SER A 1 183 ? 20.795 -6.368 -15.446 1.00 82.06 183 SER A C 1
ATOM 1464 O O . SER A 1 183 ? 21.661 -5.988 -16.226 1.00 82.06 183 SER A O 1
ATOM 1466 N N . LYS A 1 184 ? 19.603 -6.821 -15.848 1.00 86.06 184 LYS A N 1
ATOM 1467 C CA . LYS A 1 184 ? 19.183 -6.935 -17.253 1.00 86.06 184 LYS A CA 1
ATOM 1468 C C . LYS A 1 184 ? 18.173 -5.854 -17.606 1.00 86.06 184 LYS A C 1
ATOM 1470 O O . LYS A 1 184 ? 17.358 -5.464 -16.773 1.00 86.06 184 LYS A O 1
ATOM 1475 N N . ILE A 1 185 ? 18.217 -5.394 -18.850 1.00 86.50 185 ILE A N 1
ATOM 1476 C CA . ILE A 1 185 ? 17.228 -4.483 -19.423 1.00 86.50 185 ILE A CA 1
ATOM 1477 C C . ILE A 1 185 ? 16.363 -5.306 -20.370 1.00 86.50 185 ILE A C 1
ATOM 1479 O O . ILE A 1 185 ? 16.864 -5.815 -21.369 1.00 86.50 185 ILE A O 1
ATOM 1483 N N . VAL A 1 186 ? 15.080 -5.444 -20.046 1.00 88.56 186 VAL A N 1
ATOM 1484 C CA . VAL A 1 186 ? 14.106 -6.142 -20.890 1.00 88.56 186 VAL A CA 1
ATOM 1485 C C . VAL A 1 186 ? 13.235 -5.100 -21.576 1.00 88.56 186 VAL A C 1
ATOM 1487 O O . VAL A 1 186 ? 12.682 -4.220 -20.918 1.00 88.56 186 VAL A O 1
ATOM 1490 N N . VAL A 1 187 ? 13.145 -5.180 -22.899 1.00 89.44 187 VAL A N 1
ATOM 1491 C CA . VAL A 1 187 ? 12.308 -4.310 -23.723 1.00 89.44 187 VAL A CA 1
ATOM 1492 C C . VAL A 1 187 ? 11.349 -5.197 -24.498 1.00 89.44 187 VAL A C 1
ATOM 1494 O O . VAL A 1 187 ? 11.777 -6.009 -25.314 1.00 89.44 187 VAL A O 1
ATOM 1497 N N . ASN A 1 188 ? 10.057 -5.034 -24.231 1.00 90.56 188 ASN A N 1
ATOM 1498 C CA . ASN A 1 188 ? 8.998 -5.686 -24.985 1.00 90.56 188 ASN A CA 1
ATOM 1499 C C . ASN A 1 188 ? 8.403 -4.679 -25.976 1.00 90.56 188 ASN A C 1
ATOM 1501 O O . ASN A 1 188 ? 7.922 -3.619 -25.571 1.00 90.56 188 ASN A O 1
ATOM 1505 N N . VAL A 1 189 ? 8.490 -4.993 -27.267 1.00 90.12 189 VAL A N 1
ATOM 1506 C CA . VAL A 1 189 ? 7.961 -4.168 -28.355 1.00 90.12 189 VAL A CA 1
ATOM 1507 C C . VAL A 1 189 ? 6.746 -4.866 -28.949 1.00 90.12 189 VAL A C 1
ATOM 1509 O O . VAL A 1 189 ? 6.885 -5.874 -29.639 1.00 90.12 189 VAL A O 1
ATOM 1512 N N . GLU A 1 190 ? 5.560 -4.303 -28.714 1.00 89.38 190 GLU A N 1
ATOM 1513 C CA . GLU A 1 190 ? 4.304 -4.820 -29.275 1.00 89.38 190 GLU A CA 1
ATOM 1514 C C . GLU A 1 190 ? 4.194 -4.562 -30.781 1.00 89.38 190 GLU A C 1
ATOM 1516 O O . GLU A 1 190 ? 3.748 -5.420 -31.541 1.00 89.38 190 GLU A O 1
ATOM 1521 N N . TYR A 1 191 ? 4.605 -3.370 -31.217 1.00 86.75 191 TYR A N 1
ATOM 1522 C CA . TYR A 1 191 ? 4.521 -2.933 -32.604 1.00 86.75 191 TYR A CA 1
ATOM 1523 C C . TYR A 1 191 ? 5.652 -1.957 -32.937 1.00 86.75 191 TYR A C 1
ATOM 1525 O O . TYR A 1 191 ? 5.977 -1.068 -32.147 1.00 86.75 191 TYR A O 1
ATOM 1533 N N . ILE A 1 192 ? 6.216 -2.104 -34.134 1.00 84.00 192 ILE A N 1
ATOM 1534 C CA . ILE A 1 192 ? 7.139 -1.159 -34.765 1.00 84.00 192 ILE A CA 1
ATOM 1535 C C . ILE A 1 192 ? 6.641 -0.929 -36.197 1.00 84.00 192 ILE A C 1
ATOM 1537 O O . ILE A 1 192 ? 6.111 -1.855 -36.806 1.00 84.00 192 ILE A O 1
ATOM 1541 N N . SER A 1 193 ? 6.714 0.302 -36.709 1.00 78.88 193 SER A N 1
ATOM 1542 C CA . SER A 1 193 ? 6.244 0.587 -38.069 1.00 78.88 193 SER A CA 1
ATOM 1543 C C . SER A 1 193 ? 7.131 -0.091 -39.113 1.00 78.88 193 SER A C 1
ATOM 1545 O O . SER A 1 193 ? 8.344 -0.099 -38.965 1.00 78.88 193 SER A O 1
ATOM 1547 N N . ASP A 1 194 ? 6.538 -0.586 -40.201 1.00 68.25 194 ASP A N 1
ATOM 1548 C CA . ASP A 1 194 ? 7.260 -1.215 -41.324 1.00 68.25 194 ASP A CA 1
ATOM 1549 C C . ASP A 1 194 ? 7.915 -0.186 -42.278 1.00 68.25 194 ASP A C 1
ATOM 1551 O O . ASP A 1 194 ? 8.043 -0.413 -43.485 1.00 68.25 194 ASP A O 1
ATOM 1555 N N . GLU A 1 195 ? 8.287 0.990 -41.771 1.00 72.62 195 GLU A N 1
ATOM 1556 C CA . GLU A 1 195 ? 8.978 2.008 -42.567 1.00 72.62 195 GLU A CA 1
ATOM 1557 C C . GLU A 1 195 ? 10.421 1.568 -42.865 1.00 72.62 195 GLU A C 1
ATOM 1559 O O . GLU A 1 195 ? 11.050 0.838 -42.093 1.00 72.62 195 GLU A O 1
ATOM 1564 N N . ALA A 1 196 ? 10.971 1.997 -44.007 1.00 68.00 196 ALA A N 1
ATOM 1565 C CA . ALA A 1 196 ? 12.336 1.641 -44.380 1.00 68.00 196 ALA A CA 1
ATOM 1566 C C . ALA A 1 196 ? 13.320 2.105 -43.287 1.00 68.00 196 ALA A C 1
ATOM 1568 O O . ALA A 1 196 ? 13.340 3.274 -42.918 1.00 68.00 196 ALA A O 1
ATOM 1569 N N . ASN A 1 197 ? 14.128 1.172 -42.774 1.00 76.31 197 ASN A N 1
ATOM 1570 C CA . ASN A 1 197 ? 15.154 1.401 -41.748 1.00 76.31 197 ASN A CA 1
ATOM 1571 C C . ASN A 1 197 ? 14.651 1.875 -40.371 1.00 76.31 197 ASN A C 1
ATOM 1573 O O . ASN A 1 197 ? 15.445 2.400 -39.587 1.00 76.31 197 ASN A O 1
ATOM 1577 N N . SER A 1 198 ? 13.380 1.635 -40.024 1.00 82.50 198 SER A N 1
ATOM 1578 C CA . SER A 1 198 ? 12.904 1.889 -38.662 1.00 82.50 198 SER A CA 1
ATOM 1579 C C . SER A 1 198 ? 13.677 1.043 -37.644 1.00 82.50 198 SER A C 1
ATOM 1581 O O . SER A 1 198 ? 13.711 -0.189 -37.737 1.00 82.50 198 SER A O 1
ATOM 1583 N N . LYS A 1 199 ? 14.277 1.686 -36.645 1.00 88.50 199 LYS A N 1
ATOM 1584 C CA . LYS A 1 199 ? 14.991 1.000 -35.565 1.00 88.50 199 LYS A CA 1
ATOM 1585 C C . LYS A 1 199 ? 14.751 1.673 -34.226 1.00 88.50 199 LYS A C 1
ATOM 1587 O O . LYS A 1 199 ? 14.696 2.897 -34.109 1.00 88.50 199 LYS A O 1
ATOM 1592 N N . LEU A 1 200 ? 14.644 0.850 -33.192 1.00 90.19 200 LEU A N 1
ATOM 1593 C CA . LEU A 1 200 ? 14.576 1.281 -31.807 1.00 90.19 200 LEU A CA 1
ATOM 1594 C C . LEU A 1 200 ? 15.924 1.004 -31.139 1.00 90.19 200 LEU A C 1
ATOM 1596 O O . LEU A 1 200 ? 16.302 -0.140 -30.895 1.00 90.19 200 LEU A O 1
ATOM 1600 N N . LEU A 1 201 ? 16.659 2.070 -30.849 1.00 90.94 201 LEU A N 1
ATOM 1601 C CA . LEU A 1 201 ? 17.939 2.018 -30.159 1.00 90.94 201 LEU A CA 1
ATOM 1602 C C . LEU A 1 201 ? 17.703 1.990 -28.650 1.00 90.94 201 LEU A C 1
ATOM 1604 O O . LEU A 1 201 ? 17.110 2.915 -28.088 1.00 90.94 201 LEU A O 1
ATOM 1608 N N . VAL A 1 202 ? 18.223 0.964 -27.983 1.00 91.62 202 VAL A N 1
A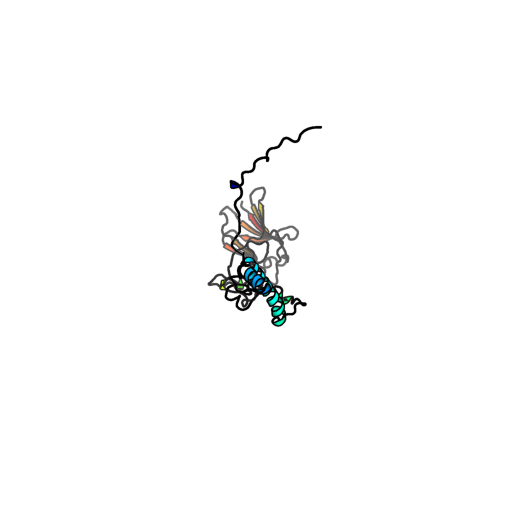TOM 1609 C CA . VAL A 1 202 ? 18.261 0.873 -26.522 1.00 91.62 202 VAL A CA 1
ATOM 1610 C C . VAL A 1 202 ? 19.583 1.460 -26.058 1.00 91.62 202 VAL A C 1
ATOM 1612 O O . VAL A 1 202 ? 20.650 0.934 -26.367 1.00 91.62 202 VAL A O 1
ATOM 1615 N N . GLN A 1 203 ? 19.531 2.574 -25.336 1.00 90.38 203 GLN A N 1
ATOM 1616 C CA . GLN A 1 203 ? 20.711 3.324 -24.925 1.00 90.38 203 GLN A CA 1
ATOM 1617 C C . GLN A 1 203 ? 20.731 3.548 -23.416 1.00 90.38 203 GLN A C 1
ATOM 1619 O O . GLN A 1 203 ? 19.688 3.626 -22.764 1.00 90.38 203 GLN A O 1
ATOM 1624 N N . ALA A 1 204 ? 21.922 3.741 -22.859 1.00 89.12 204 ALA A N 1
ATOM 1625 C CA . ALA A 1 204 ? 22.066 4.197 -21.485 1.00 89.12 204 ALA A CA 1
ATOM 1626 C C . ALA A 1 204 ? 23.212 5.194 -21.310 1.00 89.12 204 ALA A C 1
ATOM 1628 O O . ALA A 1 204 ? 24.172 5.238 -22.079 1.00 89.12 204 ALA A O 1
ATOM 1629 N N . GLY A 1 205 ? 23.074 6.045 -20.299 1.00 85.62 205 GLY A N 1
ATOM 1630 C CA . GLY A 1 205 ? 24.002 7.135 -20.023 1.00 85.62 205 GLY A CA 1
ATOM 1631 C C . GLY A 1 205 ? 23.344 8.221 -19.171 1.00 85.62 205 GLY A C 1
ATOM 1632 O O . GLY A 1 205 ? 22.313 7.974 -18.562 1.00 85.62 205 GLY A O 1
ATOM 1633 N N . PRO A 1 206 ? 23.880 9.443 -19.102 1.00 82.38 206 PRO A N 1
ATOM 1634 C CA . PRO A 1 206 ? 25.047 9.915 -19.829 1.00 82.38 206 PRO A CA 1
ATOM 1635 C C . PRO A 1 206 ? 26.362 9.405 -19.221 1.00 82.38 206 PRO A C 1
ATOM 1637 O O . PRO A 1 206 ? 26.618 9.587 -18.034 1.00 82.38 206 PRO A O 1
ATOM 1640 N N . ILE A 1 207 ? 27.229 8.840 -20.059 1.00 76.06 207 ILE A N 1
ATOM 1641 C CA . ILE A 1 207 ? 28.637 8.557 -19.760 1.00 76.06 207 ILE A CA 1
ATOM 1642 C C . ILE A 1 207 ? 29.444 9.652 -20.453 1.00 76.06 207 ILE A C 1
ATOM 1644 O O . ILE A 1 207 ? 29.370 9.790 -21.671 1.00 76.06 207 ILE A O 1
ATOM 1648 N N . ALA A 1 208 ? 30.148 10.488 -19.687 1.00 78.25 208 ALA A N 1
ATOM 1649 C CA . ALA A 1 208 ? 30.865 11.655 -20.224 1.00 78.25 208 ALA A CA 1
ATOM 1650 C C . ALA A 1 208 ? 29.994 12.564 -21.131 1.00 78.25 208 ALA A C 1
ATOM 1652 O O . ALA A 1 208 ? 30.468 13.138 -22.107 1.00 78.25 208 ALA A O 1
ATOM 1653 N N . GLY A 1 209 ? 28.699 12.686 -20.815 1.00 79.19 209 GLY A N 1
ATOM 1654 C CA . GLY A 1 209 ? 27.748 13.507 -21.575 1.00 79.19 209 GLY A CA 1
ATOM 1655 C C . GLY A 1 209 ? 27.106 12.823 -22.788 1.00 79.19 209 GLY A C 1
ATOM 1656 O O . GLY A 1 209 ? 26.252 13.438 -23.423 1.00 79.19 209 GLY A O 1
ATOM 1657 N N . GLN A 1 210 ? 27.450 11.567 -23.093 1.00 82.31 210 GLN A N 1
ATOM 1658 C CA . GLN A 1 210 ? 26.890 10.817 -24.223 1.00 82.31 210 GLN A CA 1
ATOM 1659 C C . GLN A 1 210 ? 26.104 9.578 -23.779 1.00 82.31 210 GLN A C 1
ATOM 1661 O O . GLN A 1 210 ? 26.361 9.005 -22.723 1.00 82.31 210 GLN A O 1
ATOM 1666 N N . TYR A 1 211 ? 25.125 9.176 -24.589 1.00 86.06 211 TYR A N 1
ATOM 1667 C CA . TYR A 1 211 ? 24.399 7.916 -24.418 1.00 86.06 211 TYR A CA 1
ATOM 1668 C C . TYR A 1 211 ? 25.052 6.848 -25.291 1.00 86.06 211 TYR A C 1
ATOM 1670 O O . TYR A 1 211 ? 25.318 7.094 -26.466 1.00 86.06 211 TYR A O 1
ATOM 1678 N N . VAL A 1 212 ? 25.305 5.679 -24.712 1.00 86.31 212 VAL A N 1
ATOM 1679 C CA . VAL A 1 212 ? 25.887 4.528 -25.406 1.00 86.31 212 VAL A CA 1
ATOM 1680 C C . VAL A 1 212 ? 24.761 3.581 -25.795 1.00 86.31 212 VAL A C 1
ATOM 1682 O O . VAL A 1 212 ? 23.907 3.272 -24.964 1.00 86.31 212 VAL A O 1
ATOM 1685 N N . THR A 1 213 ? 24.747 3.137 -27.051 1.00 88.81 213 THR A N 1
ATOM 1686 C CA . THR A 1 213 ? 23.802 2.125 -27.535 1.00 88.81 213 THR A CA 1
ATOM 1687 C C . THR A 1 213 ? 24.214 0.755 -27.007 1.00 88.81 213 THR A C 1
ATOM 1689 O O . THR A 1 213 ? 25.342 0.324 -27.218 1.00 88.81 213 THR A O 1
ATOM 1692 N N . ILE A 1 214 ? 23.295 0.106 -26.299 1.00 88.19 214 ILE A N 1
ATOM 1693 C CA . ILE A 1 214 ? 23.433 -1.251 -25.762 1.00 88.19 214 ILE A CA 1
ATOM 1694 C C . ILE A 1 214 ? 22.940 -2.266 -26.797 1.00 88.19 214 ILE A C 1
ATOM 1696 O O . ILE A 1 214 ? 23.508 -3.341 -26.930 1.00 88.19 214 ILE A O 1
ATOM 1700 N N . GLY A 1 215 ? 21.903 -1.916 -27.559 1.00 88.88 215 GLY A N 1
ATOM 1701 C CA . GLY A 1 215 ? 21.396 -2.766 -28.625 1.00 88.88 215 GLY A CA 1
ATOM 1702 C C . GLY A 1 215 ? 20.385 -2.062 -29.516 1.00 88.88 215 GLY A C 1
ATOM 1703 O O . GLY A 1 215 ? 19.949 -0.943 -29.232 1.00 88.88 215 GLY A O 1
ATOM 1704 N N . GLU A 1 216 ? 20.028 -2.731 -30.606 1.00 91.19 216 GLU A N 1
ATOM 1705 C CA . GLU A 1 216 ? 19.089 -2.241 -31.610 1.00 91.19 216 GLU A CA 1
ATOM 1706 C C . GLU A 1 216 ? 17.966 -3.265 -31.799 1.00 91.19 216 GLU A C 1
ATOM 1708 O O . GLU A 1 216 ? 18.218 -4.471 -31.838 1.00 91.19 216 GLU A O 1
ATOM 1713 N N . ILE A 1 217 ? 16.730 -2.782 -31.905 1.00 91.31 217 ILE A N 1
ATOM 1714 C CA . ILE A 1 217 ? 15.532 -3.591 -32.135 1.00 91.31 217 ILE A CA 1
ATOM 1715 C C . ILE A 1 217 ? 14.892 -3.137 -33.445 1.00 91.31 217 ILE A C 1
ATOM 1717 O O . ILE A 1 217 ? 14.622 -1.950 -33.629 1.00 91.31 217 ILE A O 1
ATOM 1721 N N . THR A 1 218 ? 14.639 -4.082 -34.346 1.00 90.38 218 THR A N 1
ATOM 1722 C CA . THR A 1 218 ? 14.064 -3.827 -35.679 1.00 90.38 218 THR A CA 1
ATOM 1723 C C . THR A 1 218 ? 12.760 -4.579 -35.933 1.00 90.38 218 THR A C 1
ATOM 1725 O O . THR A 1 218 ? 12.139 -4.377 -36.969 1.00 90.38 218 THR A O 1
ATOM 1728 N N . ALA A 1 219 ? 12.333 -5.440 -35.009 1.00 88.50 219 ALA A N 1
ATOM 1729 C CA . ALA A 1 219 ? 11.104 -6.214 -35.125 1.00 88.50 219 ALA A CA 1
ATOM 1730 C C . ALA A 1 219 ? 10.362 -6.260 -33.777 1.00 88.50 219 ALA A C 1
ATOM 1732 O O . ALA A 1 219 ? 10.983 -6.036 -32.734 1.00 88.50 219 ALA A O 1
ATOM 1733 N N . PRO A 1 220 ? 9.047 -6.541 -33.776 1.00 90.81 220 PRO A N 1
ATOM 1734 C CA . PRO A 1 220 ? 8.298 -6.789 -32.550 1.00 90.81 220 PRO A CA 1
ATOM 1735 C C . PRO A 1 220 ? 8.816 -8.028 -31.812 1.00 90.81 220 PRO A C 1
ATOM 1737 O O . PRO A 1 220 ? 9.225 -9.011 -32.436 1.00 90.81 220 PRO A O 1
ATOM 1740 N N . GLY A 1 221 ? 8.763 -7.996 -30.483 1.00 91.75 221 GLY A N 1
ATOM 1741 C CA . GLY A 1 221 ? 9.214 -9.091 -29.628 1.00 91.75 221 GLY A CA 1
ATOM 1742 C C . GLY A 1 221 ? 9.797 -8.629 -28.296 1.00 91.75 221 GLY A C 1
ATOM 1743 O O . GLY A 1 221 ? 9.920 -7.435 -28.017 1.00 91.75 221 GLY A O 1
ATOM 1744 N N . GLU A 1 222 ? 10.172 -9.606 -27.473 1.00 93.06 222 GLU A N 1
ATOM 1745 C CA . GLU A 1 222 ? 10.854 -9.382 -26.201 1.00 93.06 222 GLU A CA 1
ATOM 1746 C C . GLU A 1 222 ? 12.369 -9.518 -26.380 1.00 93.06 222 GLU A C 1
ATOM 1748 O O . GLU A 1 222 ? 12.876 -10.557 -26.807 1.00 93.06 222 GLU A O 1
ATOM 1753 N N . TYR A 1 223 ? 13.099 -8.461 -26.029 1.00 92.00 223 TYR A N 1
ATOM 1754 C CA . TYR A 1 223 ? 14.550 -8.390 -26.137 1.00 92.00 223 TYR A CA 1
ATOM 1755 C C . TYR A 1 223 ? 15.165 -8.148 -24.765 1.00 92.00 223 TYR A C 1
ATOM 1757 O O . TYR A 1 223 ? 14.750 -7.253 -24.030 1.00 92.00 223 TYR A O 1
ATOM 1765 N N . THR A 1 224 ? 16.184 -8.934 -24.427 1.00 91.56 224 THR A N 1
ATOM 1766 C CA . THR A 1 224 ? 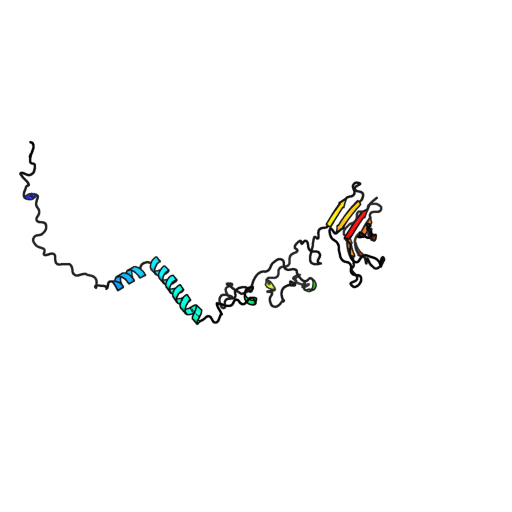16.921 -8.814 -23.166 1.00 91.56 224 THR A CA 1
ATOM 1767 C C . THR A 1 224 ? 18.352 -8.379 -23.442 1.00 91.56 224 THR A C 1
ATOM 1769 O O . THR A 1 224 ? 19.075 -9.054 -24.171 1.00 91.56 224 THR A O 1
ATOM 1772 N N . PHE A 1 225 ? 18.775 -7.286 -22.813 1.00 88.69 225 PHE A N 1
ATOM 1773 C CA . PHE A 1 225 ? 20.116 -6.726 -22.934 1.00 88.69 225 PHE A CA 1
ATOM 1774 C C . PHE A 1 225 ? 20.848 -6.774 -21.593 1.00 88.69 225 PHE A C 1
ATOM 1776 O O . PHE A 1 225 ? 20.295 -6.389 -20.558 1.00 88.69 225 PHE A O 1
ATOM 1783 N N . ASP A 1 226 ? 22.107 -7.209 -21.618 1.00 87.06 226 ASP A N 1
ATOM 1784 C CA . ASP A 1 226 ? 23.019 -7.100 -20.479 1.00 87.06 226 ASP A CA 1
ATOM 1785 C C . ASP A 1 226 ? 23.972 -5.912 -20.714 1.00 87.06 226 ASP A C 1
ATOM 1787 O O . ASP A 1 226 ? 24.840 -5.985 -21.588 1.00 87.06 226 ASP A O 1
ATOM 1791 N N . PRO A 1 227 ? 23.839 -4.811 -19.952 1.00 82.38 227 PRO A N 1
ATOM 1792 C CA . PRO A 1 227 ? 24.653 -3.617 -20.147 1.00 82.38 227 PRO A CA 1
ATOM 1793 C C . PRO A 1 227 ? 26.144 -3.833 -19.837 1.00 82.38 227 PRO A C 1
ATOM 1795 O O . PRO A 1 227 ? 26.970 -3.032 -20.274 1.00 82.38 227 PRO A O 1
ATOM 1798 N N . TYR A 1 228 ? 26.507 -4.890 -19.100 1.00 82.44 228 TYR A N 1
ATOM 1799 C CA . TYR A 1 228 ? 27.888 -5.192 -18.717 1.00 82.44 228 TYR A CA 1
ATOM 1800 C C . TYR A 1 228 ? 28.575 -6.222 -19.618 1.00 82.44 228 TYR A C 1
ATOM 1802 O O . TYR A 1 228 ? 29.795 -6.373 -19.506 1.00 82.44 228 TYR A O 1
ATOM 1810 N N . LEU A 1 229 ? 27.828 -6.932 -20.474 1.00 76.81 229 LEU A N 1
ATOM 1811 C CA . LEU A 1 229 ? 28.375 -7.985 -21.336 1.00 76.81 229 LEU A CA 1
ATOM 1812 C C . LEU A 1 229 ? 29.286 -7.399 -22.422 1.00 76.81 229 LEU A C 1
ATOM 1814 O O . LEU A 1 229 ? 30.445 -7.796 -22.530 1.00 76.81 229 LEU A O 1
ATOM 1818 N N . ASP A 1 230 ? 28.786 -6.403 -23.153 1.00 68.50 230 ASP A N 1
ATOM 1819 C CA . ASP A 1 230 ? 29.511 -5.764 -24.261 1.00 68.50 230 ASP A CA 1
ATOM 1820 C C . ASP A 1 230 ? 30.312 -4.530 -23.820 1.00 68.50 230 ASP A C 1
ATOM 1822 O O . ASP A 1 230 ? 31.179 -4.037 -24.545 1.00 68.50 230 ASP A O 1
ATOM 1826 N N . ASN A 1 231 ? 30.053 -4.026 -22.608 1.00 74.06 231 ASN A N 1
ATOM 1827 C CA . ASN A 1 231 ? 30.731 -2.861 -22.056 1.00 74.06 231 ASN A CA 1
ATOM 1828 C C . ASN A 1 231 ? 31.091 -3.060 -20.569 1.00 74.06 231 ASN A C 1
ATOM 1830 O O . ASN A 1 231 ? 30.347 -2.662 -19.672 1.00 74.06 231 ASN A O 1
ATOM 1834 N N . PRO A 1 232 ? 32.267 -3.634 -20.258 1.00 72.25 232 PRO A N 1
ATOM 1835 C CA . PRO A 1 232 ? 32.658 -3.907 -18.877 1.00 72.25 232 PRO A CA 1
ATOM 1836 C C . PRO A 1 232 ? 32.902 -2.640 -18.040 1.00 72.25 232 PRO A C 1
ATOM 1838 O O . PRO A 1 232 ? 33.000 -2.749 -16.815 1.00 72.25 232 PRO A O 1
ATOM 1841 N N . THR A 1 233 ? 33.002 -1.462 -18.670 1.00 73.81 233 THR A N 1
ATOM 1842 C CA . THR A 1 233 ? 33.134 -0.148 -18.019 1.00 73.81 233 THR A CA 1
ATOM 1843 C C . THR A 1 233 ? 31.807 0.610 -17.925 1.00 73.81 233 THR A C 1
ATOM 1845 O O . THR A 1 233 ? 31.801 1.797 -17.590 1.00 73.81 233 THR A O 1
ATOM 1848 N N . PHE A 1 234 ? 30.679 -0.063 -18.178 1.00 78.94 234 PHE A N 1
ATOM 1849 C CA . PHE A 1 234 ? 29.351 0.508 -17.998 1.00 78.94 234 PHE A CA 1
ATOM 1850 C C . PHE A 1 234 ? 29.178 1.057 -16.568 1.00 78.94 234 PHE A C 1
ATOM 1852 O O . PHE A 1 234 ? 29.563 0.398 -15.595 1.00 78.94 234 PHE A O 1
ATOM 1859 N N . PRO A 1 235 ? 28.646 2.279 -16.401 1.00 77.69 235 PRO A N 1
ATOM 1860 C CA . PRO A 1 235 ? 28.569 2.916 -15.098 1.00 77.69 235 PRO A CA 1
ATOM 1861 C C . PRO A 1 235 ? 27.623 2.151 -14.169 1.00 77.69 235 PRO A C 1
ATOM 1863 O O . PRO A 1 235 ? 26.624 1.572 -14.589 1.00 77.69 235 PRO A O 1
ATOM 1866 N N . ALA A 1 236 ? 27.906 2.204 -12.868 1.00 82.12 236 ALA A N 1
ATOM 1867 C CA . ALA A 1 236 ? 27.023 1.648 -11.842 1.00 82.12 236 ALA A CA 1
ATOM 1868 C C . ALA A 1 236 ? 25.679 2.396 -11.738 1.00 82.12 236 ALA A C 1
ATOM 1870 O O . ALA A 1 236 ? 24.767 1.941 -11.058 1.00 82.12 236 ALA A O 1
ATOM 1871 N N . SER A 1 237 ? 25.536 3.552 -12.389 1.00 84.56 237 SER A N 1
ATOM 1872 C CA . SER A 1 237 ? 24.271 4.272 -12.473 1.00 84.56 237 SER A CA 1
ATOM 1873 C C . SER A 1 237 ? 24.145 5.065 -13.772 1.00 84.56 237 SER A C 1
ATOM 1875 O O . SER A 1 237 ? 25.126 5.552 -14.332 1.00 84.56 237 SER A O 1
ATOM 1877 N N . GLY A 1 238 ? 22.916 5.196 -14.262 1.00 87.38 238 GLY A N 1
ATOM 1878 C CA . GLY A 1 238 ? 22.613 5.867 -15.522 1.00 87.38 238 GLY A CA 1
ATOM 1879 C C . GLY A 1 238 ? 21.113 5.996 -15.754 1.00 87.38 238 GLY A C 1
ATOM 1880 O O . GLY A 1 238 ? 20.301 5.387 -15.068 1.00 87.38 238 GLY A O 1
ATOM 1881 N N . LYS A 1 239 ? 20.731 6.810 -16.726 1.00 88.00 239 LYS A N 1
ATOM 1882 C CA . LYS A 1 239 ? 19.391 6.849 -17.308 1.00 88.00 239 LYS A CA 1
ATOM 1883 C C . LYS A 1 239 ? 19.324 5.889 -18.490 1.00 88.00 239 LYS A C 1
ATOM 1885 O O . LYS A 1 239 ? 20.288 5.777 -19.247 1.00 88.00 239 LYS A O 1
ATOM 1890 N N . ILE A 1 240 ? 18.177 5.242 -18.663 1.00 89.00 240 ILE A N 1
ATOM 1891 C CA . ILE A 1 240 ? 17.877 4.452 -19.861 1.00 89.00 240 ILE A CA 1
ATOM 1892 C C . ILE A 1 240 ? 17.137 5.352 -20.839 1.00 89.00 240 ILE A C 1
ATOM 1894 O O . ILE A 1 240 ? 16.310 6.178 -20.447 1.00 89.00 240 ILE A O 1
ATOM 1898 N N . GLN A 1 241 ? 17.459 5.209 -22.114 1.00 90.38 241 GLN A N 1
ATOM 1899 C CA . GLN A 1 241 ? 16.849 5.947 -23.198 1.00 90.38 241 GLN A CA 1
ATOM 1900 C C . GLN A 1 241 ? 16.535 4.993 -24.348 1.00 90.38 241 GLN A C 1
ATOM 1902 O O . GLN A 1 241 ? 17.434 4.363 -24.891 1.00 90.38 241 GLN A O 1
ATOM 1907 N N . LEU A 1 242 ? 15.270 4.933 -24.745 1.00 90.94 242 LEU A N 1
ATOM 1908 C CA . LEU A 1 242 ? 14.831 4.324 -25.990 1.00 90.94 242 LEU A CA 1
ATOM 1909 C C . LEU A 1 242 ? 14.746 5.424 -27.042 1.00 90.94 242 LEU A C 1
ATOM 1911 O O . LEU A 1 242 ? 14.084 6.440 -26.823 1.00 90.94 242 LEU A O 1
ATOM 1915 N N . ARG A 1 243 ? 15.438 5.258 -28.163 1.00 90.31 243 ARG A N 1
ATOM 1916 C CA . ARG A 1 243 ? 15.417 6.216 -29.267 1.00 90.31 243 ARG A CA 1
ATOM 1917 C C . ARG A 1 243 ? 14.923 5.519 -30.520 1.00 90.31 243 ARG A C 1
ATOM 1919 O O . ARG A 1 243 ? 15.590 4.633 -31.034 1.00 90.31 243 ARG A O 1
ATOM 1926 N N . TYR A 1 244 ? 13.760 5.937 -30.985 1.00 89.31 244 TYR A N 1
ATOM 1927 C CA . TYR A 1 244 ? 13.214 5.533 -32.266 1.00 89.31 244 TYR A CA 1
ATOM 1928 C C . TYR A 1 244 ? 13.785 6.427 -33.369 1.00 89.31 244 TYR A C 1
ATOM 1930 O O . TYR A 1 244 ? 13.786 7.655 -33.227 1.00 89.31 244 TYR A O 1
ATOM 1938 N N . GLU A 1 245 ? 14.259 5.806 -34.443 1.00 85.00 245 GLU A N 1
ATOM 1939 C CA . GLU A 1 245 ? 14.711 6.458 -35.670 1.00 85.00 245 GLU A CA 1
ATOM 1940 C C . GLU A 1 245 ? 14.039 5.781 -36.867 1.00 85.00 245 GLU A C 1
ATOM 1942 O O . GLU A 1 245 ? 14.003 4.551 -36.930 1.00 85.00 245 GLU A O 1
ATOM 1947 N N . SER A 1 246 ? 13.536 6.581 -37.805 1.00 79.31 246 SER A N 1
ATOM 1948 C CA . SER A 1 246 ? 13.144 6.150 -39.150 1.00 79.31 246 SER A CA 1
ATOM 1949 C C . SER A 1 246 ? 13.704 7.132 -40.184 1.00 79.31 246 SER A C 1
ATOM 1951 O O . SER A 1 246 ? 13.984 8.289 -39.847 1.00 79.31 246 SER A O 1
ATOM 1953 N N . ASP A 1 247 ? 13.949 6.640 -41.402 1.00 68.38 247 ASP A N 1
ATOM 1954 C CA . ASP A 1 247 ? 14.493 7.434 -42.517 1.00 68.38 247 ASP A CA 1
ATOM 1955 C C . ASP A 1 247 ? 13.436 8.327 -43.192 1.00 68.38 247 ASP A C 1
ATOM 1957 O O . ASP A 1 247 ? 12.285 7.870 -43.385 1.00 68.38 247 ASP A O 1
#

Foldseek 3Di:
DDDDDDDPPDDDPVVDDPPDDPDDDDPDPDPDDDDDPVRVVVVVQVPDPVSVVVVVVVVVVVCCVPVVVVPDPDDPPDDDPVCPPWQAPDPPVLVVPDSVRDDDDPPAQFDPVQQDPVPRFGDGPPDDPVNDDPVPTDDDQDADCDPDPSHDDHDWDWDADPVNQKIKTKRPDKDFADPVVQDKDKDAFPDDDPAPPKKKFKWKDDDVHDIDTQDIDDGGGIDIGRSCPVPVPPDRMTMIMIMIGHD

Sequence (247 aa):
MADKNLKYENIDKSQFQFVQDEKKIFDKKFDTKPIGYFKDAMMRFARNKTNLTASVILLALILMSIFIPIFSTKNAEKLEETLSYLPPRIPYLEDIGIADGTKMRYDQPVDPSTIDPETGLGLPYSTLEKYIDLSTLENYYGGCTGKDAQCEGGQNEIRIDNKKLGAIIRSNTWLSFSKIYSSKIVVNVEYISDEANSKLLVQAGPIAGQYVTIGEITAPGEYTFDPYLDNPTFPASGKIQLRYESD

pLDDT: mean 80.86, std 10.32, range [39.31, 96.25]

Secondary structure (DSSP, 8-state):
------S-S---GGG---S-SS---PPPP-SSPPPPHHHHHHHHHHH-HHHHHHHHHHHHHHHHHHHHHHH--S-SS---HHHHTSPPB-TTTGGGTSSBS-----SPPB-GGG--TTT----BTTS-GGGS-GGG------B-S--STT-B---EEEEE-TTSSEEEEEESS-EE--TTTT--EEEEES-----TT-EEEEEEEEETTEEEEEEEE-SSEEEEE-TTTS-TT--SEEEEEEEEE--